Protein 1S94 (pdb70)

Nearest PDB structures (foldseek):
  1s94-assembly1_A  TM=1.009E+00  e=1.565E-14  Doryteuthis pealeii
  1s94-assembly2_B  TM=9.175E-01  e=5.837E-10  Doryteuthis pealeii
  3lg7-assembly1_C  TM=9.568E-01  e=1.129E-06  synthetic construct
  1vcs-assembly1_A  TM=8.293E-01  e=2.321E-01  Mus musculus
  8fvt-assembly1_B  TM=7.350E-01  e=8.117E-01  synthetic construct

Organism: Doryteuthis pealeii (NCBI:txid1051067)

Solvent-accessible surface area: 13247 Å² total; per-residue (Å²): 96,132,22,152,55,18,75,75,37,5,65,68,1,131,66,30,3,64,55,1,30,74,32,4,98,43,10,15,46,34,41,12,100,70,7,119,81,87,76,123,29,63,56,42,71,83,65,0,56,59,36,7,89,118,0,175,33,53,13,53,88,12,78,55,87,25,114,86,107,108,124,72,66,44,161,70,18,39,62,56,52,67,91,6,27,60,33,21,92,61,19,49,54,78,31,66,84,26,44,69,85,63,8,0,88,29,60,92,120,144,34,159,59,14,76,70,44,6,106,58,6,100,60,21,11,103,49,2,34,106,37,6,67,42,0,53,50,40,12,63,58,2,31,82,15,65,101,48,57,76,57,38,31,57,87,7,62,57,39,51,69,65,2,55,178,36,6,96,172,5,150,36,45,16,52,82,14,34,122,84,61,87,122,120,77,79,38,64,76,34,54,78,43,63,65,66,3,22,61,44,14,94,58,14,36,72,74,27,95,72,23,58,54,91,25,56,93,57,22,48,54,13,43,150,63,38,181

Secondary structure (DSSP, 8-state):
-HHHHHHHHHHHHHHHHHHHHHHHHHHHHHHHHH---HHHHHHHHHHHHHHHHHHHHHHHHHHHHHHHT---HHHHHHHHHHHHHHHHHHHHHHHHHHHHS-TT-----/-HHHHHHHHHHHHHHHHHHHHHHHHHHHHHHHHHHSSS--HHHHHHHHHHHHHHHHHHHHHHHHHHHHHHHHT--HHHHHHHHHHHHHHHHHHHHHHHHHHHHHHHHHHHHHHHHHT-

InterPro domains:
  IPR000727 Target SNARE coiled-coil homology domain [PF05739] (231-283)
  IPR000727 Target SNARE coiled-coil homology domain [PS50192] (195-257)
  IPR000727 Target SNARE coiled-coil homology domain [SM00397] (190-257)
  IPR006011 Syntaxin, N-terminal domain [PF00804] (32-184)
  IPR006011 Syntaxin, N-terminal domain [SM00503] (28-149)
  IPR006011 Syntaxin, N-terminal domain [cd00179] (33-184)
  IPR006012 Syntaxin/epimorphin, conserved site [PS00914] (201-240)
  IPR010989 SNARE [SSF47661] (31-250)
  IPR045242 Syntaxin [PTHR19957] (32-280)

Sequence (227 aa):
GFMEEFFEQVEEIRAMIDKISDNVDAVKKKHSDILSMKEELEELMTDIKRTANKVRGKLKTIELNIEQEESADLRIRKTQYSTISRKFVEVMSDYNTTQIDYRDRCKARFMEEFFEQVEEIRAMIDKISDNVDAVKKKHSDILSAPQTDDQMKEELEELMTDIKRTANKVRGKLKTIELNIEQSADLRIRKTQYSTISRKFVEVMSDYNTTQIDYRDRCKARIKRQM

Radius of gyration: 29.36 Å; Cα contacts (8 Å, |Δi|>4): 163; chains: 2; bounding box: 57×48×89 Å

B-factor: mean 47.33, std 11.69, range [25.1, 89.73]

Foldseek 3Di:
DVLVVLVVLLVVLVVLLVVLLVLLVCLQVCVVVVVCVPVVNVVSVVCNVVSLVVSVVSLVVLVVVLVVPPDDSSVVSVVSSVVSVVSSVVSVVVNVCPPPQDDPDPDDD/DVVVVVVLLVVLVVLLVVLLVLLVVLLVLLVVQVPDPDRDVVSVVVNVVSVVCNVVSLVVSVVSLVVLVVVLVVPPSSVVSVVSSVVSVVSSCVSVVVSVVSVVVSVVSPVVVVVVVD

CATH classification: 1.20.58.70

Structure (mmCIF, N/CA/C/O backbone):
data_1S94
#
_entry.id   1S94
#
_cell.length_a   73.056
_cell.length_b   73.056
_cell.length_c   224.434
_cell.angle_alpha   90.00
_cell.angle_beta   90.00
_cell.angle_gamma   90.00
#
_symmetry.space_group_name_H-M   'P 43 21 2'
#
loop_
_atom_site.group_PDB
_atom_site.id
_atom_site.type_symbol
_atom_site.label_atom_id
_atom_site.label_alt_id
_atom_site.label_comp_id
_atom_site.label_asym_id
_atom_site.label_entity_id
_atom_site.label_seq_id
_atom_site.pdbx_PDB_ins_code
_atom_site.Cartn_x
_atom_site.Cartn_y
_atom_site.Cartn_z
_atom_site.occupancy
_atom_site.B_iso_or_equiv
_atom_site.auth_seq_id
_atom_site.auth_comp_id
_atom_site.auth_asym_id
_atom_site.auth_atom_id
_atom_site.pdbx_PDB_model_num
ATOM 1 N N . GLY A 1 36 ? 55.173 46.957 13.437 1.00 63.05 31 GLY A N 1
ATOM 2 C CA . GLY A 1 36 ? 55.381 48.207 14.255 1.00 63.54 31 GLY A CA 1
ATOM 3 C C . GLY A 1 36 ? 55.095 48.084 15.764 1.00 63.52 31 GLY A C 1
ATOM 4 O O . GLY A 1 36 ? 54.729 49.065 16.440 1.00 63.36 31 GLY A O 1
ATOM 5 N N . PHE A 1 37 ? 55.284 46.875 16.294 1.00 63.15 32 PHE A N 1
ATOM 6 C CA . PHE A 1 37 ? 55.002 46.575 17.700 1.00 62.50 32 PHE A CA 1
ATOM 7 C C . PHE A 1 37 ? 56.046 47.168 18.632 1.00 60.61 32 PHE A C 1
ATOM 8 O O . PHE A 1 37 ? 55.743 47.400 19.804 1.00 60.85 32 PHE A O 1
ATOM 16 N N . MET A 1 38 ? 57.251 47.424 18.099 1.00 58.30 33 MET A N 1
ATOM 17 C CA . MET A 1 38 ? 58.446 47.779 18.897 1.00 56.10 33 MET A CA 1
ATOM 18 C C . MET A 1 38 ? 58.785 49.243 18.875 1.00 54.05 33 MET A C 1
ATOM 19 O O . MET A 1 38 ? 59.200 49.789 19.875 1.00 54.14 33 MET A O 1
ATOM 24 N N . GLU A 1 39 ? 58.654 49.859 17.715 1.00 51.53 34 GLU A N 1
ATOM 25 C CA . GLU A 1 39 ? 58.728 51.307 17.601 1.00 49.42 34 GLU A CA 1
ATOM 26 C C . GLU A 1 39 ? 57.671 51.964 18.486 1.00 47.28 34 GLU A C 1
ATOM 27 O O . GLU A 1 39 ? 57.887 53.024 19.083 1.00 46.60 34 GLU A O 1
ATOM 33 N N . GLU A 1 40 ? 56.519 51.309 18.558 1.00 45.11 35 GLU A N 1
ATOM 34 C CA . GLU A 1 40 ? 55.404 51.789 19.369 1.00 43.49 35 GLU A CA 1
ATOM 35 C C . GLU A 1 40 ? 55.722 51.584 20.833 1.00 41.06 35 GLU A C 1
ATOM 36 O O . GLU A 1 40 ? 55.751 52.527 21.635 1.00 40.79 35 GLU A O 1
ATOM 38 N N . PHE A 1 41 ? 55.982 50.336 21.171 1.00 37.98 36 PHE A N 1
ATOM 39 C CA . PHE A 1 41 ? 56.294 50.006 22.530 1.00 35.66 36 PHE A CA 1
ATOM 40 C C . PHE A 1 41 ? 57.300 50.957 23.188 1.00 35.42 36 PHE A C 1
ATOM 41 O O . PHE A 1 41 ? 57.334 51.032 24.392 1.00 35.21 36 PHE A O 1
ATOM 49 N N . PHE A 1 42 ? 58.137 51.662 22.431 1.00 35.04 37 PHE A N 1
ATOM 50 C CA . PHE A 1 42 ? 58.974 52.689 23.053 1.00 34.71 37 PHE A CA 1
ATOM 51 C C . PHE A 1 42 ? 58.176 53.942 23.336 1.00 34.81 37 PHE A C 1
ATOM 52 O O . PHE A 1 42 ? 58.032 54.294 24.492 1.00 34.78 37 PHE A O 1
ATOM 60 N N . GLU A 1 43 ? 57.622 54.595 22.317 1.00 35.03 38 GLU A N 1
ATOM 61 C CA . GLU A 1 43 ? 56.769 55.787 22.545 1.00 34.87 38 GLU A CA 1
ATOM 62 C C . GLU A 1 43 ? 55.811 55.610 23.742 1.00 34.30 38 GLU A C 1
ATOM 63 O O . GLU A 1 43 ? 55.515 56.568 24.457 1.00 33.73 38 GLU A O 1
ATOM 65 N N . GLN A 1 44 ? 55.339 54.379 23.942 1.00 33.89 39 GLN A N 1
ATOM 66 C CA . GLN A 1 44 ? 54.435 54.073 25.038 1.00 33.97 39 GLN A CA 1
ATOM 67 C C . GLN A 1 44 ? 55.233 54.078 26.320 1.00 33.94 39 GLN A C 1
ATOM 68 O O . GLN A 1 44 ? 54.802 54.649 27.308 1.00 34.09 39 GLN A O 1
ATOM 70 N N . VAL A 1 45 ? 56.408 53.453 26.298 1.00 34.10 40 VAL A N 1
ATOM 71 C CA . VAL A 1 45 ? 57.311 53.479 27.458 1.00 33.69 40 VAL A CA 1
ATOM 72 C C . VAL A 1 45 ? 57.756 54.888 27.788 1.00 33.66 40 VAL A C 1
ATOM 73 O O . VAL A 1 45 ? 57.647 55.283 28.928 1.00 34.02 40 VAL A O 1
ATOM 77 N N . GLU A 1 46 ? 58.201 55.669 26.818 1.00 33.82 41 GLU A N 1
ATOM 78 C CA . GLU A 1 46 ? 58.618 57.032 27.134 1.00 34.51 41 GLU A CA 1
ATOM 79 C C . GLU A 1 46 ? 57.461 57.860 27.644 1.00 34.90 41 GLU A C 1
ATOM 80 O O . GLU A 1 46 ? 57.656 59.007 28.014 1.00 35.52 41 GLU A O 1
ATOM 82 N N . GLU A 1 47 ? 56.259 57.300 27.651 1.00 35.35 42 GLU A N 1
ATOM 83 C CA . GLU A 1 47 ? 55.098 57.999 28.213 1.00 35.87 42 GLU A CA 1
ATOM 84 C C . GLU A 1 47 ? 54.990 57.674 29.704 1.00 35.01 42 GLU A C 1
ATOM 85 O O . GLU A 1 47 ? 54.955 58.555 30.535 1.00 33.66 42 GLU A O 1
ATOM 91 N N . ILE A 1 48 ? 55.015 56.396 30.020 1.00 35.00 43 ILE A N 1
ATOM 92 C CA . ILE A 1 48 ? 55.125 55.952 31.389 1.00 35.78 43 ILE A CA 1
ATOM 93 C C . ILE A 1 48 ? 56.303 56.602 32.107 1.00 36.80 43 ILE A C 1
ATOM 94 O O . ILE A 1 48 ? 56.292 56.760 33.357 1.00 37.30 43 ILE A O 1
ATOM 99 N N . ARG A 1 49 ? 57.316 56.955 31.310 1.00 37.33 44 ARG A N 1
ATOM 100 C CA . ARG A 1 49 ? 58.601 57.448 31.794 1.00 37.47 44 ARG A CA 1
ATOM 101 C C . ARG A 1 49 ? 58.355 58.892 32.221 1.00 37.11 44 ARG A C 1
ATOM 102 O O . ARG A 1 49 ? 58.485 59.226 33.392 1.00 37.27 44 ARG A O 1
ATOM 110 N N . ALA A 1 50 ? 57.937 59.735 31.284 1.00 36.61 45 ALA A N 1
ATOM 111 C CA . ALA A 1 50 ? 57.763 61.146 31.588 1.00 36.43 45 ALA A CA 1
ATOM 112 C C . ALA A 1 50 ? 56.550 61.382 32.503 1.00 36.28 45 ALA A C 1
ATOM 113 O O . ALA A 1 50 ? 56.408 62.452 33.092 1.00 36.52 45 ALA A O 1
ATOM 115 N N . MET A 1 51 ? 55.679 60.379 32.618 1.00 35.90 46 MET A N 1
ATOM 116 C CA . MET A 1 51 ? 54.548 60.443 33.539 1.00 35.32 46 MET A CA 1
ATOM 117 C C . MET A 1 51 ? 55.209 60.382 34.870 1.00 34.69 46 MET A C 1
ATOM 118 O O . MET A 1 51 ? 55.037 61.281 35.669 1.00 34.48 46 MET A O 1
ATOM 123 N N . ILE A 1 52 ? 56.021 59.338 35.057 1.00 34.25 47 ILE A N 1
ATOM 124 C CA . ILE A 1 52 ? 56.737 59.068 36.318 1.00 34.12 47 ILE A CA 1
ATOM 125 C C . ILE A 1 52 ? 57.572 60.212 36.864 1.00 33.63 47 ILE A C 1
ATOM 126 O O . ILE A 1 52 ? 57.853 60.245 38.044 1.00 33.21 47 ILE A O 1
ATOM 131 N N . ASP A 1 53 ? 58.016 61.108 36.002 1.00 33.51 48 ASP A N 1
ATOM 132 C CA . ASP A 1 53 ? 58.757 62.254 36.466 1.00 33.79 48 ASP A CA 1
ATOM 133 C C . ASP A 1 53 ? 57.775 63.276 36.940 1.00 33.07 48 ASP A C 1
ATOM 134 O O . ASP A 1 53 ? 57.967 63.849 37.990 1.00 33.16 48 ASP A O 1
ATOM 139 N N . LYS A 1 54 ? 56.699 63.495 36.187 1.00 32.40 49 LYS A N 1
ATOM 140 C CA . LYS A 1 54 ? 55.643 64.399 36.652 1.00 31.39 49 LYS A CA 1
ATOM 141 C C . LYS A 1 54 ? 55.258 64.003 38.069 1.00 30.57 49 LYS A C 1
ATOM 142 O O . LYS A 1 54 ? 55.085 64.866 38.922 1.00 30.14 49 LYS A O 1
ATOM 144 N N . ILE A 1 55 ? 55.181 62.708 38.342 1.00 29.73 50 ILE A N 1
ATOM 145 C CA . ILE A 1 55 ? 54.726 62.315 39.646 1.00 29.56 50 ILE A CA 1
ATOM 146 C C . ILE A 1 55 ? 55.847 62.456 40.623 1.00 29.89 50 ILE A C 1
ATOM 147 O O . ILE A 1 55 ? 55.591 62.807 41.756 1.00 30.26 50 ILE A O 1
ATOM 152 N N . SER A 1 56 ? 57.089 62.260 40.206 1.00 30.48 51 SER A N 1
ATOM 153 C CA . SER A 1 56 ? 58.214 62.505 41.130 1.00 31.02 51 SER A CA 1
ATOM 154 C C . SER A 1 56 ? 58.429 63.991 41.356 1.00 31.60 51 SER A C 1
ATOM 155 O O . SER A 1 56 ? 58.457 64.435 42.492 1.00 32.07 51 SER A O 1
ATOM 157 N N . ASP A 1 57 ? 58.569 64.772 40.292 1.00 32.27 52 ASP A N 1
ATOM 158 C CA . ASP A 1 57 ? 58.584 66.227 40.439 1.00 32.91 52 ASP A CA 1
ATOM 159 C C . ASP A 1 57 ? 57.445 66.616 41.405 1.00 33.70 52 ASP A C 1
ATOM 160 O O . ASP A 1 57 ? 57.587 67.562 42.190 1.00 34.36 52 ASP A O 1
ATOM 162 N N . ASN A 1 58 ? 56.346 65.864 41.400 1.00 34.30 53 ASN A N 1
ATOM 163 C CA . ASN A 1 58 ? 55.203 66.250 42.213 1.00 34.94 53 ASN A CA 1
ATOM 164 C C . ASN A 1 58 ? 55.415 66.002 43.678 1.00 35.03 53 ASN A C 1
ATOM 165 O O . ASN A 1 58 ? 55.175 66.905 44.468 1.00 35.13 53 ASN A O 1
ATOM 170 N N . VAL A 1 59 ? 55.875 64.815 44.052 1.00 35.21 54 VAL A N 1
ATOM 171 C CA . VAL A 1 59 ? 56.112 64.537 45.472 1.00 35.88 54 VAL A CA 1
ATOM 172 C C . VAL A 1 59 ? 56.978 65.649 46.092 1.00 37.07 54 VAL A C 1
ATOM 173 O O . VAL A 1 59 ? 56.716 66.145 47.181 1.00 36.62 54 VAL A O 1
ATOM 177 N N . ASP A 1 60 ? 57.983 66.071 45.345 1.00 38.86 55 ASP A N 1
ATOM 178 C CA . ASP A 1 60 ? 58.823 67.195 45.736 1.00 40.35 55 ASP A CA 1
ATOM 179 C C . ASP A 1 60 ? 58.105 68.500 46.058 1.00 41.06 55 ASP A C 1
ATOM 180 O O . ASP A 1 60 ? 58.622 69.284 46.823 1.00 41.75 55 ASP A O 1
ATOM 185 N N . ALA A 1 61 ? 56.953 68.774 45.475 1.00 41.83 56 ALA A N 1
ATOM 186 C CA . ALA A 1 61 ? 56.209 69.950 45.910 1.00 42.34 56 ALA A CA 1
ATOM 187 C C . ALA A 1 61 ? 55.289 69.603 47.075 1.00 42.56 56 ALA A C 1
ATOM 188 O O . ALA A 1 61 ? 55.097 70.420 47.961 1.00 42.28 56 ALA A O 1
ATOM 190 N N . VAL A 1 62 ? 54.749 68.389 47.100 1.00 43.07 57 VAL A N 1
ATOM 191 C CA . VAL A 1 62 ? 53.979 67.945 48.254 1.00 43.94 57 VAL A CA 1
ATOM 192 C C . VAL A 1 62 ? 54.920 67.643 49.429 1.00 45.00 57 VAL A C 1
ATOM 193 O O . VAL A 1 62 ? 54.487 67.112 50.467 1.00 45.33 57 VAL A O 1
ATOM 195 N N . LYS A 1 63 ? 56.209 67.961 49.253 1.00 45.84 58 LYS A N 1
ATOM 196 C CA . LYS A 1 63 ? 57.206 67.832 50.314 1.00 46.09 58 LYS A CA 1
ATOM 197 C C . LYS A 1 63 ? 57.428 69.204 50.937 1.00 46.23 58 LYS A C 1
ATOM 198 O O . LYS A 1 63 ? 57.106 69.414 52.103 1.00 46.01 58 LYS A O 1
ATOM 200 N N . LYS A 1 64 ? 57.966 70.138 50.158 1.00 46.41 59 LYS A N 1
ATOM 201 C CA . LYS A 1 64 ? 58.068 71.501 50.624 1.00 46.88 59 LYS A CA 1
ATOM 202 C C . LYS A 1 64 ? 56.676 71.935 51.098 1.00 47.72 59 LYS A C 1
ATOM 203 O O . LYS A 1 64 ? 56.441 72.069 52.301 1.00 47.38 59 LYS A O 1
ATOM 205 N N . LYS A 1 65 ? 55.740 72.115 50.170 1.00 48.91 60 LYS A N 1
ATOM 206 C CA . LYS A 1 65 ? 54.446 72.695 50.536 1.00 49.82 60 LYS A CA 1
ATOM 207 C C . LYS A 1 65 ? 53.928 72.081 51.824 1.00 50.64 60 LYS A C 1
ATOM 208 O O . LYS A 1 65 ? 53.466 72.801 52.705 1.00 50.85 60 LYS A O 1
ATOM 210 N N . HIS A 1 66 ? 54.029 70.766 51.965 1.00 51.61 61 HIS A N 1
ATOM 211 C CA . HIS A 1 66 ? 53.465 70.149 53.152 1.00 52.54 61 HIS A CA 1
ATOM 212 C C . HIS A 1 66 ? 54.156 70.605 54.409 1.00 53.86 61 HIS A C 1
ATOM 213 O O . HIS A 1 66 ? 53.503 70.759 55.435 1.00 54.38 61 HIS A O 1
ATOM 220 N N . SER A 1 67 ? 55.477 70.760 54.342 1.00 55.24 62 SER A N 1
ATOM 221 C CA . SER A 1 67 ? 56.269 71.233 55.479 1.00 56.15 62 SER A CA 1
ATOM 222 C C . SER A 1 67 ? 55.761 72.580 55.945 1.00 56.60 62 SER A C 1
ATOM 223 O O . SER A 1 67 ? 55.399 72.750 57.105 1.00 56.51 62 SER A O 1
ATOM 226 N N . ASP A 1 68 ? 55.722 73.531 55.018 1.00 57.13 63 ASP A N 1
ATOM 227 C CA . ASP A 1 68 ? 55.473 74.918 55.379 1.00 57.80 63 ASP A CA 1
ATOM 228 C C . ASP A 1 68 ? 54.220 74.940 56.250 1.00 57.74 63 ASP A C 1
ATOM 229 O O . ASP A 1 68 ? 54.211 75.558 57.317 1.00 57.79 63 ASP A O 1
ATOM 234 N N . ILE A 1 69 ? 53.187 74.223 55.802 1.00 57.63 64 ILE A N 1
ATOM 235 C CA . ILE A 1 69 ? 51.998 73.980 56.608 1.00 57.50 64 ILE A CA 1
ATOM 236 C C . ILE A 1 69 ? 52.388 73.593 58.039 1.00 57.15 64 ILE A C 1
ATOM 237 O O . ILE A 1 69 ? 51.948 74.247 58.980 1.00 58.10 64 ILE A O 1
ATOM 242 N N . LEU A 1 70 ? 53.204 72.558 58.215 1.00 56.24 65 LEU A N 1
ATOM 243 C CA . LEU A 1 70 ? 53.672 72.178 59.552 1.00 55.64 65 LEU A CA 1
ATOM 244 C C . LEU A 1 70 ? 54.777 73.097 60.094 1.00 55.37 65 LEU A C 1
ATOM 245 O O . LEU A 1 70 ? 55.943 72.913 59.802 1.00 55.68 65 LEU A O 1
ATOM 250 N N . SER A 1 71 ? 54.393 74.094 60.879 1.00 55.23 66 SER A N 1
ATOM 251 C CA . SER A 1 71 ? 55.319 75.089 61.439 1.00 55.20 66 SER A CA 1
ATOM 252 C C . SER A 1 71 ? 54.548 76.311 61.971 1.00 55.56 66 SER A C 1
ATOM 253 O O . SER A 1 71 ? 53.937 77.075 61.206 1.00 55.87 66 SER A O 1
ATOM 256 N N . MET A 1 79 ? 47.051 76.872 49.786 1.00 68.83 74 MET A N 1
ATOM 257 C CA . MET A 1 79 ? 47.974 76.000 50.514 1.00 68.87 74 MET A CA 1
ATOM 258 C C . MET A 1 79 ? 47.285 74.741 51.049 1.00 68.83 74 MET A C 1
ATOM 259 O O . MET A 1 79 ? 47.620 73.648 50.639 1.00 68.84 74 MET A O 1
ATOM 261 N N . LYS A 1 80 ? 46.328 74.880 51.961 1.00 68.96 75 LYS A N 1
ATOM 262 C CA . LYS A 1 80 ? 45.557 73.721 52.422 1.00 68.99 75 LYS A CA 1
ATOM 263 C C . LYS A 1 80 ? 44.918 73.037 51.233 1.00 68.92 75 LYS A C 1
ATOM 264 O O . LYS A 1 80 ? 44.775 71.814 51.208 1.00 69.09 75 LYS A O 1
ATOM 266 N N . GLU A 1 81 ? 44.523 73.847 50.254 1.00 68.71 76 GLU A N 1
ATOM 267 C CA . GLU A 1 81 ? 43.992 73.347 48.988 1.00 68.37 76 GLU A CA 1
ATOM 268 C C . GLU A 1 81 ? 45.117 72.932 48.053 1.00 67.71 76 GLU A C 1
ATOM 269 O O . GLU A 1 81 ? 45.062 71.855 47.471 1.00 67.78 76 GLU A O 1
ATOM 271 N N . GLU A 1 82 ? 46.134 73.777 47.901 1.00 66.85 77 GLU A N 1
ATOM 272 C CA . GLU A 1 82 ? 47.246 73.448 47.004 1.00 66.26 77 GLU A CA 1
ATOM 273 C C . GLU A 1 82 ? 47.823 72.047 47.290 1.00 64.83 77 GLU A C 1
ATOM 274 O O . GLU A 1 82 ? 48.285 71.381 46.376 1.00 64.95 77 GLU A O 1
ATOM 280 N N . LEU A 1 83 ? 47.767 71.600 48.542 1.00 63.00 78 LEU A N 1
ATOM 281 C CA . LEU A 1 83 ? 48.360 70.335 48.940 1.00 61.69 78 LEU A CA 1
ATOM 282 C C . LEU A 1 83 ? 47.475 69.192 48.533 1.00 60.43 78 LEU A C 1
ATOM 283 O O . LEU A 1 83 ? 47.962 68.228 47.969 1.00 60.49 78 LEU A O 1
ATOM 288 N N . GLU A 1 84 ? 46.181 69.280 48.843 1.00 58.98 79 GLU A N 1
ATOM 289 C CA . GLU A 1 84 ? 45.217 68.211 48.495 1.00 57.72 79 GLU A CA 1
ATOM 290 C C . GLU A 1 84 ? 45.064 68.006 46.990 1.00 56.26 79 GLU A C 1
ATOM 291 O O . GLU A 1 84 ? 44.699 66.919 46.566 1.00 56.22 79 GLU A O 1
ATOM 293 N N . GLU A 1 85 ? 45.335 69.049 46.202 1.00 54.48 80 GLU A N 1
ATOM 294 C CA . GLU A 1 85 ? 45.404 68.948 44.742 1.00 53.12 80 GLU A CA 1
ATOM 295 C C . GLU A 1 85 ? 46.659 68.170 44.304 1.00 51.60 80 GLU A C 1
ATOM 296 O O . GLU A 1 85 ? 46.582 67.202 43.548 1.00 51.62 80 GLU A O 1
ATOM 298 N N . LEU A 1 86 ? 47.818 68.588 44.774 1.00 49.67 81 LEU A N 1
ATOM 299 C CA . LEU A 1 86 ? 49.020 67.867 44.441 1.00 48.36 81 LEU A CA 1
ATOM 300 C C . LEU A 1 86 ? 48.835 66.406 44.799 1.00 47.43 81 LEU A C 1
ATOM 301 O O . LEU A 1 86 ? 49.215 65.537 44.037 1.00 48.04 81 LEU A O 1
ATOM 306 N N . MET A 1 87 ? 48.231 66.115 45.937 1.00 45.97 82 MET A N 1
ATOM 307 C CA . MET A 1 87 ? 48.241 64.743 46.431 1.00 45.22 82 MET A CA 1
ATOM 308 C C . MET A 1 87 ? 47.333 63.823 45.643 1.00 44.24 82 MET A C 1
ATOM 309 O O . MET A 1 87 ? 47.419 62.594 45.741 1.00 43.67 82 MET A O 1
ATOM 314 N N . THR A 1 88 ? 46.450 64.454 44.879 1.00 43.41 83 THR A N 1
ATOM 315 C CA . THR A 1 88 ? 45.435 63.775 44.089 1.00 42.49 83 THR A CA 1
ATOM 316 C C . THR A 1 88 ? 45.984 63.439 42.712 1.00 41.98 83 THR A C 1
ATOM 317 O O . THR A 1 88 ? 45.749 62.342 42.228 1.00 42.02 83 THR A O 1
ATOM 321 N N . ASP A 1 89 ? 46.718 64.360 42.087 1.00 41.14 84 ASP A N 1
ATOM 322 C CA . ASP A 1 89 ? 47.443 64.016 40.870 1.00 40.77 84 ASP A CA 1
ATOM 323 C C . ASP A 1 89 ? 48.240 62.796 41.145 1.00 39.94 84 ASP A C 1
ATOM 324 O O . ASP A 1 89 ? 48.179 61.818 40.431 1.00 40.12 84 ASP A O 1
ATOM 329 N N . ILE A 1 90 ? 49.012 62.868 42.207 1.00 39.02 85 ILE A N 1
ATOM 330 C CA . ILE A 1 90 ? 49.947 61.826 42.466 1.00 38.52 85 ILE A CA 1
ATOM 331 C C . ILE A 1 90 ? 49.185 60.510 42.613 1.00 38.35 85 ILE A C 1
ATOM 332 O O . ILE A 1 90 ? 49.658 59.498 42.124 1.00 38.68 85 ILE A O 1
ATOM 337 N N . LYS A 1 91 ? 47.995 60.520 43.222 1.00 37.83 86 LYS A N 1
ATOM 338 C CA . LYS A 1 91 ? 47.204 59.278 43.359 1.00 37.22 86 LYS A CA 1
ATOM 339 C C . LYS A 1 91 ? 46.685 58.842 42.018 1.00 36.49 86 LYS A C 1
ATOM 340 O O . LYS A 1 91 ? 46.652 57.670 41.721 1.00 36.34 86 LYS A O 1
ATOM 342 N N . ARG A 1 92 ? 46.271 59.799 41.211 1.00 36.05 87 ARG A N 1
ATOM 343 C CA . ARG A 1 92 ? 45.595 59.490 39.967 1.00 36.12 87 ARG A CA 1
ATOM 344 C C . ARG A 1 92 ? 46.651 59.158 38.953 1.00 35.85 87 ARG A C 1
ATOM 345 O O . ARG A 1 92 ? 46.761 58.012 38.526 1.00 36.50 87 ARG A O 1
ATOM 347 N N . THR A 1 93 ? 47.434 60.166 38.576 1.00 34.91 88 THR A N 1
ATOM 348 C CA . THR A 1 93 ? 48.482 59.989 37.596 1.00 34.05 88 THR A CA 1
ATOM 349 C C . THR A 1 93 ? 49.263 58.754 37.890 1.00 33.24 88 THR A C 1
ATOM 350 O O . THR A 1 93 ? 49.689 58.102 36.973 1.00 33.18 88 THR A O 1
ATOM 354 N N . ALA A 1 94 ? 49.433 58.400 39.152 1.00 32.84 89 ALA A N 1
ATOM 355 C CA . ALA A 1 94 ? 50.008 57.083 39.447 1.00 32.98 89 ALA A CA 1
ATOM 356 C C . ALA A 1 94 ? 49.204 55.969 38.798 1.00 32.69 89 ALA A C 1
ATOM 357 O O . ALA A 1 94 ? 49.756 55.146 38.087 1.00 33.17 89 ALA A O 1
ATOM 359 N N . ASN A 1 95 ? 47.910 55.934 39.062 1.00 32.31 90 ASN A N 1
ATOM 360 C CA . ASN A 1 95 ? 47.077 54.846 38.586 1.00 32.29 90 ASN A CA 1
ATOM 361 C C . ASN A 1 95 ? 46.981 54.726 37.095 1.00 32.43 90 ASN A C 1
ATOM 362 O O . ASN A 1 95 ? 46.827 53.625 36.558 1.00 31.72 90 ASN A O 1
ATOM 367 N N . LYS A 1 96 ? 47.047 55.871 36.433 1.00 33.02 91 LYS A N 1
ATOM 368 C CA . LYS A 1 96 ? 47.228 55.888 35.004 1.00 33.75 91 LYS A CA 1
ATOM 369 C C . LYS A 1 96 ? 48.451 54.985 34.762 1.00 33.42 91 LYS A C 1
ATOM 370 O O . LYS A 1 96 ? 48.334 53.878 34.224 1.00 33.13 91 LYS A O 1
ATOM 376 N N . VAL A 1 97 ? 49.600 55.424 35.258 1.00 32.92 92 VAL A N 1
ATOM 377 C CA . VAL A 1 97 ? 50.812 54.670 35.113 1.00 32.40 92 VAL A CA 1
ATOM 378 C C . VAL A 1 97 ? 50.647 53.223 35.548 1.00 32.48 92 VAL A C 1
ATOM 379 O O . VAL A 1 97 ? 51.175 52.337 34.899 1.00 33.08 92 VAL A O 1
ATOM 383 N N . ARG A 1 98 ? 49.909 52.951 36.611 1.00 32.36 93 ARG A N 1
ATOM 384 C CA . ARG A 1 98 ? 49.807 51.574 37.095 1.00 32.71 93 ARG A CA 1
ATOM 385 C C . ARG A 1 98 ? 49.059 50.674 36.090 1.00 32.00 93 ARG A C 1
ATOM 386 O O . ARG A 1 98 ? 49.057 49.429 36.201 1.00 31.47 93 ARG A O 1
ATOM 394 N N . GLY A 1 99 ? 48.434 51.330 35.113 1.00 31.40 94 GLY A N 1
ATOM 395 C CA . GLY A 1 99 ? 47.612 50.677 34.113 1.00 30.88 94 GLY A CA 1
ATOM 396 C C . GLY A 1 99 ? 48.363 50.526 32.827 1.00 30.39 94 GLY A C 1
ATOM 397 O O . GLY A 1 99 ? 48.438 49.428 32.298 1.00 29.96 94 GLY A O 1
ATOM 398 N N . LYS A 1 100 ? 48.939 51.622 32.340 1.00 30.20 95 LYS A N 1
ATOM 399 C CA . LYS A 1 100 ? 49.796 51.575 31.152 1.00 30.51 95 LYS A CA 1
ATOM 400 C C . LYS A 1 100 ? 50.866 50.529 31.326 1.00 30.37 95 LYS A C 1
ATOM 401 O O . LYS A 1 100 ? 51.392 50.007 30.357 1.00 30.27 95 LYS A O 1
ATOM 407 N N . LEU A 1 101 ? 51.147 50.214 32.580 1.00 30.57 96 LEU A N 1
ATOM 408 C CA . LEU A 1 101 ? 51.992 49.095 32.935 1.00 30.76 96 LEU A CA 1
ATOM 409 C C . LEU A 1 101 ? 51.336 47.737 32.753 1.00 30.52 96 LEU A C 1
ATOM 410 O O . LEU A 1 101 ? 52.002 46.846 32.279 1.00 30.92 96 LEU A O 1
ATOM 415 N N . LYS A 1 102 ? 50.078 47.541 33.156 1.00 30.31 97 LYS A N 1
ATOM 416 C CA . LYS A 1 102 ? 49.435 46.227 32.947 1.00 29.85 97 LYS A CA 1
ATOM 417 C C . LYS A 1 102 ? 49.322 45.987 31.469 1.00 29.56 97 LYS A C 1
ATOM 418 O O . LYS A 1 102 ? 49.596 44.888 31.010 1.00 29.69 97 LYS A O 1
ATOM 420 N N . THR A 1 103 ? 48.941 47.000 30.704 1.00 29.26 98 THR A N 1
ATOM 421 C CA . THR A 1 103 ? 48.902 46.803 29.267 1.00 29.40 98 THR A CA 1
ATOM 422 C C . THR A 1 103 ? 50.216 46.135 28.848 1.00 29.37 98 THR A C 1
ATOM 423 O O . THR A 1 103 ? 50.172 45.053 28.295 1.00 29.54 98 THR A O 1
ATOM 427 N N . ILE A 1 104 ? 51.368 46.760 29.153 1.00 29.22 99 ILE A N 1
ATOM 428 C CA . ILE A 1 104 ? 52.714 46.198 28.865 1.00 28.48 99 ILE A CA 1
ATOM 429 C C . ILE A 1 104 ? 52.990 44.840 29.505 1.00 28.61 99 ILE A C 1
ATOM 430 O O . ILE A 1 104 ? 53.323 43.910 28.837 1.00 27.86 99 ILE A O 1
ATOM 435 N N . GLU A 1 105 ? 52.860 44.728 30.801 1.00 29.94 100 GLU A N 1
ATOM 436 C CA . GLU A 1 105 ? 52.995 43.442 31.453 1.00 31.82 100 GLU A CA 1
ATOM 437 C C . GLU A 1 105 ? 52.277 42.335 30.695 1.00 32.98 100 GLU A C 1
ATOM 438 O O . GLU A 1 105 ? 52.761 41.192 30.602 1.00 32.90 100 GLU A O 1
ATOM 444 N N . LEU A 1 106 ? 51.105 42.675 30.172 1.00 34.48 101 LEU A N 1
ATOM 445 C CA . LEU A 1 106 ? 50.201 41.672 29.637 1.00 35.53 101 LEU A CA 1
ATOM 446 C C . LEU A 1 106 ? 50.638 41.349 28.204 1.00 36.73 101 LEU A C 1
ATOM 447 O O . LEU A 1 106 ? 50.871 40.201 27.905 1.00 37.56 101 LEU A O 1
ATOM 449 N N . ASN A 1 107 ? 50.818 42.340 27.340 1.00 38.11 102 ASN A N 1
ATOM 450 C CA . ASN A 1 107 ? 51.364 42.101 25.997 1.00 39.22 102 ASN A CA 1
ATOM 451 C C . ASN A 1 107 ? 52.643 41.257 25.954 1.00 41.34 102 ASN A C 1
ATOM 452 O O . ASN A 1 107 ? 52.742 40.329 25.147 1.00 41.38 102 ASN A O 1
ATOM 457 N N . ILE A 1 108 ? 53.616 41.605 26.796 1.00 43.71 103 ILE A N 1
ATOM 458 C CA . ILE A 1 108 ? 54.807 40.788 27.001 1.00 45.59 103 ILE A CA 1
ATOM 459 C C . ILE A 1 108 ? 54.335 39.389 27.322 1.00 47.80 103 ILE A C 1
ATOM 460 O O . ILE A 1 108 ? 54.610 38.461 26.581 1.00 48.36 103 ILE A O 1
ATOM 465 N N . GLU A 1 109 ? 53.602 39.241 28.418 1.00 50.41 104 GLU A N 1
ATOM 466 C CA . GLU A 1 109 ? 53.306 37.908 28.938 1.00 52.82 104 GLU A CA 1
ATOM 467 C C . GLU A 1 109 ? 52.747 37.003 27.854 1.00 54.03 104 GLU A C 1
ATOM 468 O O . GLU A 1 109 ? 53.184 35.867 27.701 1.00 54.12 104 GLU A O 1
ATOM 474 N N . GLN A 1 110 ? 51.785 37.520 27.101 1.00 55.70 105 GLN A N 1
ATOM 475 C CA . GLN A 1 110 ? 51.085 36.722 26.123 1.00 57.19 105 GLN A CA 1
ATOM 476 C C . GLN A 1 110 ? 52.050 36.422 25.000 1.00 58.67 105 GLN A C 1
ATOM 477 O O . GLN A 1 110 ? 52.139 35.284 24.553 1.00 58.95 105 GLN A O 1
ATOM 479 N N . GLU A 1 111 ? 52.814 37.423 24.580 1.00 60.51 106 GLU A N 1
ATOM 480 C CA . GLU A 1 111 ? 53.802 37.228 23.513 1.00 62.13 106 GLU A CA 1
ATOM 481 C C . GLU A 1 111 ? 55.012 36.380 23.931 1.00 62.48 106 GLU A C 1
ATOM 482 O O . GLU A 1 111 ? 55.980 36.285 23.183 1.00 62.67 106 GLU A O 1
ATOM 488 N N . GLU A 1 112 ? 54.949 35.759 25.109 1.00 63.13 107 GLU A N 1
ATOM 489 C CA . GLU A 1 112 ? 55.968 34.801 25.553 1.00 63.67 107 GLU A CA 1
ATOM 490 C C . GLU A 1 112 ? 55.631 33.343 25.164 1.00 63.95 107 GLU A C 1
ATOM 491 O O . GLU A 1 112 ? 54.472 32.971 24.923 1.00 64.09 107 GLU A O 1
ATOM 493 N N . SER A 1 118 ? 63.112 35.677 21.899 1.00 66.24 113 SER A N 1
ATOM 494 C CA . SER A 1 118 ? 63.428 36.708 20.907 1.00 66.46 113 SER A CA 1
ATOM 495 C C . SER A 1 118 ? 64.443 37.714 21.464 1.00 66.54 113 SER A C 1
ATOM 496 O O . SER A 1 118 ? 65.029 37.478 22.531 1.00 66.89 113 SER A O 1
ATOM 499 N N . ALA A 1 119 ? 64.669 38.807 20.722 1.00 66.41 114 ALA A N 1
ATOM 500 C CA . ALA A 1 119 ? 65.598 39.875 21.123 1.00 66.19 114 ALA A CA 1
ATOM 501 C C . ALA A 1 119 ? 64.886 41.213 21.306 1.00 65.81 114 ALA A C 1
ATOM 502 O O . ALA A 1 119 ? 65.161 41.936 22.258 1.00 65.78 114 ALA A O 1
ATOM 504 N N . ASP A 1 120 ? 63.978 41.546 20.394 1.00 65.41 115 ASP A N 1
ATOM 505 C CA . ASP A 1 120 ? 63.083 42.696 20.597 1.00 65.08 115 ASP A CA 1
ATOM 506 C C . ASP A 1 120 ? 62.121 42.483 21.794 1.00 64.17 115 ASP A C 1
ATOM 507 O O . ASP A 1 120 ? 61.629 43.445 22.391 1.00 63.92 115 ASP A O 1
ATOM 512 N N . LEU A 1 121 ? 61.861 41.219 22.126 1.00 63.09 116 LEU A N 1
ATOM 513 C CA . LEU A 1 121 ? 61.195 40.864 23.371 1.00 62.08 116 LEU A CA 1
ATOM 514 C C . LEU A 1 121 ? 62.114 41.171 24.526 1.00 61.52 116 LEU A C 1
ATOM 515 O O . LEU A 1 121 ? 61.742 41.917 25.417 1.00 61.80 116 LEU A O 1
ATOM 520 N N . ARG A 1 122 ? 63.306 40.577 24.516 1.00 60.63 117 ARG A N 1
ATOM 521 C CA . ARG A 1 122 ? 64.222 40.657 25.659 1.00 60.13 117 ARG A CA 1
ATOM 522 C C . ARG A 1 122 ? 64.510 42.114 26.058 1.00 57.78 117 ARG A C 1
ATOM 523 O O . ARG A 1 122 ? 64.737 42.403 27.237 1.00 57.69 117 ARG A O 1
ATOM 531 N N . ILE A 1 123 ? 64.465 43.023 25.086 1.00 54.99 118 ILE A N 1
ATOM 532 C CA . ILE A 1 123 ? 64.471 44.452 25.377 1.00 53.07 118 ILE A CA 1
ATOM 533 C C . ILE A 1 123 ? 63.275 44.842 26.246 1.00 51.42 118 ILE A C 1
ATOM 534 O O . ILE A 1 123 ? 63.458 45.323 27.348 1.00 51.51 118 ILE A O 1
ATOM 539 N N . ARG A 1 124 ? 62.056 44.650 25.744 1.00 49.31 119 ARG A N 1
ATOM 540 C CA . ARG A 1 124 ? 60.843 45.015 26.488 1.00 47.41 119 ARG A CA 1
ATOM 541 C C . ARG A 1 124 ? 60.893 44.540 27.917 1.00 45.44 119 ARG A C 1
ATOM 542 O O . ARG A 1 124 ? 60.933 45.348 28.815 1.00 44.83 119 ARG A O 1
ATOM 550 N N . LYS A 1 125 ? 60.915 43.231 28.124 1.00 43.62 120 LYS A N 1
ATOM 551 C CA . LYS A 1 125 ? 60.884 42.680 29.468 1.00 42.79 120 LYS A CA 1
ATOM 552 C C . LYS A 1 125 ? 61.821 43.482 30.381 1.00 42.22 120 LYS A C 1
ATOM 553 O O . LYS A 1 125 ? 61.509 43.750 31.559 1.00 42.20 120 LYS A O 1
ATOM 555 N N . THR A 1 126 ? 62.967 43.872 29.824 1.00 41.40 121 THR A N 1
ATOM 556 C CA . THR A 1 126 ? 63.963 44.669 30.550 1.00 40.42 121 THR A CA 1
ATOM 557 C C . THR A 1 126 ? 63.373 46.033 30.906 1.00 39.76 121 THR A C 1
ATOM 558 O O . THR A 1 126 ? 63.254 46.341 32.091 1.00 39.85 121 THR A O 1
ATOM 562 N N . GLN A 1 127 ? 62.989 46.815 29.889 1.00 38.78 122 GLN A N 1
ATOM 563 C CA . GLN A 1 127 ? 62.382 48.139 30.074 1.00 37.97 122 GLN A CA 1
ATOM 564 C C . GLN A 1 127 ? 61.186 48.095 31.030 1.00 38.11 122 GLN A C 1
ATOM 565 O O . GLN A 1 127 ? 61.059 48.933 31.933 1.00 37.70 122 GLN A O 1
ATOM 571 N N . TYR A 1 128 ? 60.316 47.106 30.846 1.00 38.18 123 TYR A N 1
ATOM 572 C CA . TYR A 1 128 ? 59.197 46.947 31.749 1.00 38.23 123 TYR A CA 1
ATOM 573 C C . TYR A 1 128 ? 59.708 46.941 33.158 1.00 37.92 123 TYR A C 1
ATOM 574 O O . TYR A 1 128 ? 59.056 47.479 34.028 1.00 38.16 123 TYR A O 1
ATOM 583 N N . SER A 1 129 ? 60.855 46.317 33.397 1.00 37.74 124 SER A N 1
ATOM 584 C CA . SER A 1 129 ? 61.409 46.294 34.756 1.00 37.75 124 SER A CA 1
ATOM 585 C C . SER A 1 129 ? 62.010 47.629 35.226 1.00 36.76 124 SER A C 1
ATOM 586 O O . SER A 1 129 ? 61.796 48.051 36.365 1.00 35.82 124 SER A O 1
ATOM 589 N N . THR A 1 130 ? 62.751 48.279 34.347 1.00 36.09 125 THR A N 1
ATOM 590 C CA . THR A 1 130 ? 63.368 49.544 34.674 1.00 36.08 125 THR A CA 1
ATOM 591 C C . THR A 1 130 ? 62.279 50.555 35.035 1.00 35.75 125 THR A C 1
ATOM 592 O O . THR A 1 130 ? 62.196 51.000 36.173 1.00 35.79 125 THR A O 1
ATOM 596 N N . ILE A 1 131 ? 61.474 50.920 34.040 1.00 35.34 126 ILE A N 1
ATOM 597 C CA . ILE A 1 131 ? 60.242 51.705 34.198 1.00 34.83 126 ILE A CA 1
ATOM 598 C C . ILE A 1 131 ? 59.449 51.404 35.463 1.00 34.29 126 ILE A C 1
ATOM 599 O O . ILE A 1 131 ? 59.111 52.283 36.239 1.00 33.44 126 ILE A O 1
ATOM 604 N N . SER A 1 132 ? 59.144 50.128 35.619 1.00 34.02 127 SER A N 1
ATOM 605 C CA . SER A 1 132 ? 58.406 49.615 36.740 1.00 33.90 127 SER A CA 1
ATOM 606 C C . SER A 1 132 ? 59.118 49.964 38.040 1.00 33.38 127 SER A C 1
ATOM 607 O O . SER A 1 132 ? 58.465 50.418 38.958 1.00 33.46 127 SER A O 1
ATOM 610 N N . ARG A 1 133 ? 60.438 49.768 38.121 1.00 32.87 128 ARG A N 1
ATOM 611 C CA . ARG A 1 133 ? 61.196 50.090 39.356 1.00 32.41 128 ARG A CA 1
ATOM 612 C C . ARG A 1 133 ? 61.194 51.577 39.656 1.00 31.69 128 ARG A C 1
ATOM 613 O O . ARG A 1 133 ? 60.850 51.980 40.758 1.00 31.56 128 ARG A O 1
ATOM 615 N N . LYS A 1 134 ? 61.572 52.392 38.681 1.00 30.85 129 LYS A N 1
ATOM 616 C CA . LYS A 1 134 ? 61.552 53.827 38.875 1.00 30.53 129 LYS A CA 1
ATOM 617 C C . LYS A 1 134 ? 60.174 54.280 39.349 1.00 30.55 129 LYS A C 1
ATOM 618 O O . LYS A 1 134 ? 60.054 55.356 39.891 1.00 31.26 129 LYS A O 1
ATOM 620 N N . PHE A 1 135 ? 59.136 53.467 39.152 1.00 30.53 130 PHE A N 1
ATOM 621 C CA . PHE A 1 135 ? 57.793 53.784 39.650 1.00 30.18 130 PHE A CA 1
ATOM 622 C C . PHE A 1 135 ? 57.728 53.490 41.115 1.00 30.17 130 PHE A C 1
ATOM 623 O O . PHE A 1 135 ? 57.485 54.369 41.896 1.00 29.78 130 PHE A O 1
ATOM 631 N N . VAL A 1 136 ? 57.975 52.251 41.490 1.00 30.60 131 VAL A N 1
ATOM 632 C CA . VAL A 1 136 ? 57.981 51.901 42.890 1.00 31.64 131 VAL A CA 1
ATOM 633 C C . VAL A 1 136 ? 58.923 52.815 43.675 1.00 32.61 131 VAL A C 1
ATOM 634 O O . VAL A 1 136 ? 58.728 53.040 44.872 1.00 32.85 131 VAL A O 1
ATOM 638 N N . GLU A 1 137 ? 59.953 53.337 43.025 1.00 33.63 132 GLU A N 1
ATOM 639 C CA . GLU A 1 137 ? 60.843 54.255 43.712 1.00 34.51 132 GLU A CA 1
ATOM 640 C C . GLU A 1 137 ? 60.059 55.545 43.999 1.00 35.04 132 GLU A C 1
ATOM 641 O O . GLU A 1 137 ? 59.871 55.900 45.148 1.00 35.68 132 GLU A O 1
ATOM 643 N N . VAL A 1 138 ? 59.553 56.220 42.982 1.00 35.32 133 VAL A N 1
ATOM 644 C CA . VAL A 1 138 ? 58.813 57.441 43.232 1.00 35.95 133 VAL A CA 1
ATOM 645 C C . VAL A 1 138 ? 57.651 57.169 44.217 1.00 37.03 133 VAL A C 1
ATOM 646 O O . VAL A 1 138 ? 57.385 57.959 45.115 1.00 37.19 133 VAL A O 1
ATOM 650 N N . MET A 1 139 ? 56.992 56.029 44.080 1.00 38.24 134 MET A N 1
ATOM 651 C CA . MET A 1 139 ? 55.835 55.718 44.904 1.00 39.20 134 MET A CA 1
ATOM 652 C C . MET A 1 139 ? 56.193 55.312 46.320 1.00 40.92 134 MET A C 1
ATOM 653 O O . MET A 1 139 ? 55.363 55.426 47.213 1.00 41.19 134 MET A O 1
ATOM 658 N N . SER A 1 140 ? 57.406 54.819 46.535 1.00 43.12 135 SER A N 1
ATOM 659 C CA . SER A 1 140 ? 57.866 54.501 47.894 1.00 44.83 135 SER A CA 1
ATOM 660 C C . SER A 1 140 ? 58.221 55.824 48.595 1.00 46.25 135 SER A C 1
ATOM 661 O O . SER A 1 140 ? 57.584 56.227 49.578 1.00 46.21 13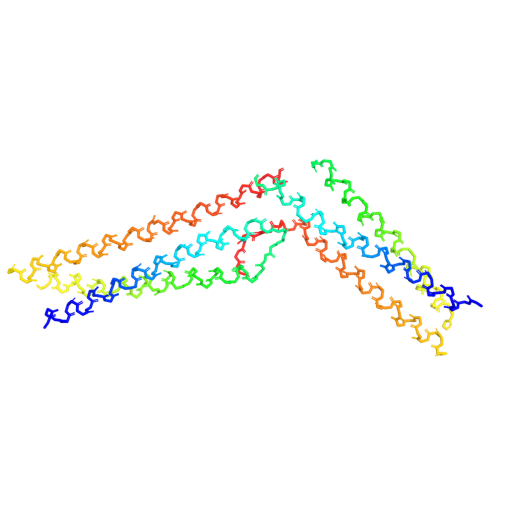5 SER A O 1
ATOM 663 N N . ASP A 1 141 ? 59.241 56.488 48.062 1.00 47.91 136 ASP A N 1
ATOM 664 C CA . ASP A 1 141 ? 59.573 57.863 48.413 1.00 49.34 136 ASP A CA 1
ATOM 665 C C . ASP A 1 141 ? 58.371 58.656 48.938 1.00 50.10 136 ASP A C 1
ATOM 666 O O . ASP A 1 141 ? 58.420 59.238 50.024 1.00 50.34 136 ASP A O 1
ATOM 671 N N . TYR A 1 142 ? 57.293 58.662 48.161 1.00 50.98 137 TYR A N 1
ATOM 672 C CA . TYR A 1 142 ? 56.107 59.442 48.489 1.00 51.47 137 TYR A CA 1
ATOM 673 C C . TYR A 1 142 ? 55.426 58.821 49.686 1.00 52.63 137 TYR A C 1
ATOM 674 O O . TYR A 1 142 ? 55.115 59.503 50.644 1.00 52.34 137 TYR A O 1
ATOM 683 N N . ASN A 1 143 ? 55.209 57.514 49.633 1.00 54.43 138 ASN A N 1
ATOM 684 C CA . ASN A 1 143 ? 54.470 56.831 50.686 1.00 56.07 138 ASN A CA 1
ATOM 685 C C . ASN A 1 143 ? 55.059 57.144 52.055 1.00 57.82 138 ASN A C 1
ATOM 686 O O . ASN A 1 143 ? 54.353 57.041 53.069 1.00 58.21 138 ASN A O 1
ATOM 688 N N . THR A 1 144 ? 56.345 57.532 52.075 1.00 59.73 139 THR A N 1
ATOM 689 C CA . THR A 1 144 ? 57.038 57.955 53.309 1.00 60.89 139 THR A CA 1
ATOM 690 C C . THR A 1 144 ? 56.644 59.383 53.643 1.00 61.36 139 THR A C 1
ATOM 691 O O . THR A 1 144 ? 56.085 59.657 54.714 1.00 61.02 139 THR A O 1
ATOM 695 N N . THR A 1 145 ? 56.888 60.262 52.671 1.00 62.14 140 THR A N 1
ATOM 696 C CA . THR A 1 145 ? 56.795 61.695 52.858 1.00 62.68 140 THR A CA 1
ATOM 697 C C . THR A 1 145 ? 55.549 61.982 53.625 1.00 62.89 140 THR A C 1
ATOM 698 O O . THR A 1 145 ? 55.577 62.654 54.628 1.00 63.45 140 THR A O 1
ATOM 700 N N . GLN A 1 146 ? 54.448 61.434 53.186 1.00 63.28 141 GLN A N 1
ATOM 701 C CA . GLN A 1 146 ? 53.234 61.677 53.904 1.00 63.97 141 GLN A CA 1
ATOM 702 C C . GLN A 1 146 ? 53.309 61.091 55.334 1.00 64.26 141 GLN A C 1
ATOM 703 O O . GLN A 1 146 ? 53.557 61.818 56.312 1.00 63.67 141 GLN A O 1
ATOM 705 N N . ILE A 1 147 ? 53.131 59.775 55.425 1.00 64.97 142 ILE A N 1
ATOM 706 C CA . ILE A 1 147 ? 52.704 59.121 56.657 1.00 65.78 142 ILE A CA 1
ATOM 707 C C . ILE A 1 147 ? 53.485 59.585 57.887 1.00 66.61 142 ILE A C 1
ATOM 708 O O . ILE A 1 147 ? 52.907 60.121 58.842 1.00 67.09 142 ILE A O 1
ATOM 710 N N . ASP A 1 148 ? 54.797 59.401 57.852 1.00 67.30 143 ASP A N 1
ATOM 711 C CA . ASP A 1 148 ? 55.646 59.755 58.978 1.00 67.62 143 ASP A CA 1
ATOM 712 C C . ASP A 1 148 ? 56.312 61.104 58.739 1.00 67.88 143 ASP A C 1
ATOM 713 O O . ASP A 1 148 ? 57.360 61.225 58.088 1.00 68.10 143 ASP A O 1
ATOM 718 N N . TYR A 1 149 ? 55.633 62.108 59.274 1.00 68.17 144 TYR A N 1
ATOM 719 C CA . TYR A 1 149 ? 55.904 63.540 59.095 1.00 68.47 144 TYR A CA 1
ATOM 720 C C . TYR A 1 149 ? 57.280 63.880 58.529 1.00 68.23 144 TYR A C 1
ATOM 721 O O . TYR A 1 149 ? 58.276 63.231 58.849 1.00 68.14 144 TYR A O 1
ATOM 730 N N . ARG A 1 150 ? 57.304 64.863 57.628 1.00 68.05 145 ARG A N 1
ATOM 731 C CA . ARG A 1 150 ? 58.556 65.481 57.217 1.00 67.92 145 ARG A CA 1
ATOM 732 C C . ARG A 1 150 ? 59.244 66.006 58.479 1.00 67.56 145 ARG A C 1
ATOM 733 O O . ARG A 1 150 ? 58.597 66.640 59.328 1.00 67.90 145 ARG A O 1
ATOM 735 N N . ASP A 1 151 ? 60.535 65.697 58.613 1.00 66.64 146 ASP A N 1
ATOM 736 C CA . ASP A 1 151 ? 61.391 66.240 59.679 1.00 65.76 146 ASP A CA 1
ATOM 737 C C . ASP A 1 151 ? 61.304 65.572 61.056 1.00 65.19 146 ASP A C 1
ATOM 738 O O . ASP A 1 151 ? 61.963 66.019 61.971 1.00 65.18 146 ASP A O 1
ATOM 743 N N . ARG A 1 152 ? 60.538 64.489 61.185 1.00 64.70 147 ARG A N 1
ATOM 744 C CA . ARG A 1 152 ? 60.581 63.606 62.353 1.00 64.49 147 ARG A CA 1
ATOM 745 C C . ARG A 1 152 ? 61.775 63.878 63.219 1.00 63.93 147 ARG A C 1
ATOM 746 O O . ARG A 1 152 ? 62.896 63.928 62.731 1.00 63.43 147 ARG A O 1
ATOM 754 N N . CYS A 1 153 ? 61.515 64.037 64.511 1.00 63.63 148 CYS A N 1
ATOM 755 C CA . CYS A 1 153 ? 62.545 64.279 65.495 1.00 63.13 148 CYS A CA 1
ATOM 756 C C . CYS A 1 153 ? 62.916 62.986 66.189 1.00 63.24 148 CYS A C 1
ATOM 757 O O . CYS A 1 153 ? 64.003 62.887 66.747 1.00 63.08 148 CYS A O 1
ATOM 760 N N . LYS A 1 154 ? 62.020 61.996 66.138 1.00 63.52 149 LYS A N 1
ATOM 761 C CA . LYS A 1 154 ? 62.191 60.737 66.866 1.00 63.91 149 LYS A CA 1
ATOM 762 C C . LYS A 1 154 ? 63.624 60.201 66.751 1.00 64.37 149 LYS A C 1
ATOM 763 O O . LYS A 1 154 ? 64.265 60.299 65.704 1.00 64.53 149 LYS A O 1
ATOM 765 N N . ALA A 1 155 ? 64.109 59.639 67.852 1.00 64.88 150 ALA A N 1
ATOM 766 C CA . ALA A 1 155 ? 65.514 59.305 68.017 1.00 65.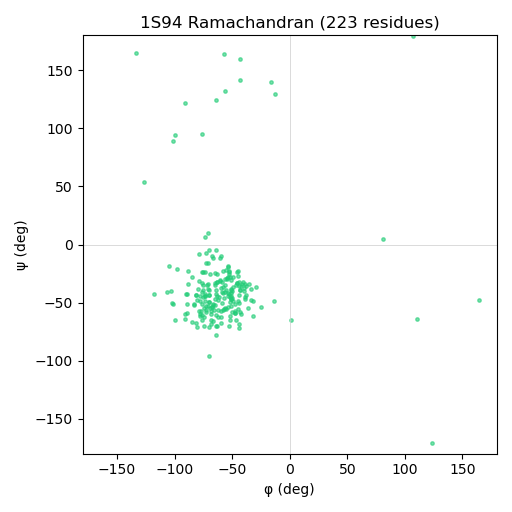16 150 ALA A CA 1
ATOM 767 C C . ALA A 1 155 ? 66.069 58.371 66.946 1.00 65.57 150 ALA A C 1
ATOM 768 O O . ALA A 1 155 ? 65.328 57.721 66.202 1.00 65.33 150 ALA A O 1
ATOM 770 N N . ARG A 1 156 ? 67.399 58.340 66.906 1.00 66.23 151 ARG A N 1
ATOM 771 C CA . ARG A 1 156 ? 68.216 57.480 66.036 1.00 66.67 151 ARG A CA 1
ATOM 772 C C . ARG A 1 156 ? 67.586 56.142 65.606 1.00 66.61 151 ARG A C 1
ATOM 773 O O . ARG A 1 156 ? 67.577 55.812 64.418 1.00 66.61 151 ARG A O 1
ATOM 775 N N . PHE B 1 37 ? 102.196 73.007 92.552 1.00 59.28 32 PHE B N 1
ATOM 776 C CA . PHE B 1 37 ? 100.765 72.661 92.803 1.00 59.73 32 PHE B CA 1
ATOM 777 C C . PHE B 1 37 ? 99.768 73.692 92.273 1.00 58.90 32 PHE B C 1
ATOM 778 O O . PHE B 1 37 ? 98.770 73.301 91.669 1.00 59.18 32 PHE B O 1
ATOM 786 N N . MET B 1 38 ? 99.976 74.985 92.569 1.00 57.72 33 MET B N 1
ATOM 787 C CA . MET B 1 38 ? 99.133 76.045 91.993 1.00 56.22 33 MET B CA 1
ATOM 788 C C . MET B 1 38 ? 99.339 75.970 90.528 1.00 55.20 33 MET B C 1
ATOM 789 O O . MET B 1 38 ? 98.419 75.675 89.785 1.00 55.01 33 MET B O 1
ATOM 794 N N . GLU B 1 39 ? 100.574 76.199 90.120 1.00 54.02 34 GLU B N 1
ATOM 795 C CA . GLU B 1 39 ? 100.950 75.980 88.745 1.00 53.56 34 GLU B CA 1
ATOM 796 C C . GLU B 1 39 ? 100.211 74.806 88.099 1.00 52.63 34 GLU B C 1
ATOM 797 O O . GLU B 1 39 ? 99.864 74.890 86.922 1.00 53.27 34 GLU B O 1
ATOM 803 N N . GLU B 1 40 ? 99.979 73.715 88.828 1.00 51.10 35 GLU B N 1
ATOM 804 C CA . GLU B 1 40 ? 99.097 72.657 88.309 1.00 50.15 35 GLU B CA 1
ATOM 805 C C . GLU B 1 40 ? 97.647 73.102 88.379 1.00 48.81 35 GLU B C 1
ATOM 806 O O . GLU B 1 40 ? 96.978 73.231 87.371 1.00 48.75 35 GLU B O 1
ATOM 808 N N . PHE B 1 41 ? 97.161 73.347 89.580 1.00 47.26 36 PHE B N 1
ATOM 809 C CA . PHE B 1 41 ? 95.795 73.793 89.756 1.00 45.91 36 PHE B CA 1
ATOM 810 C C . PHE B 1 41 ? 95.315 74.785 88.678 1.00 45.51 36 PHE B C 1
ATOM 811 O O . PHE B 1 41 ? 94.122 74.809 88.318 1.00 45.31 36 PHE B O 1
ATOM 819 N N . PHE B 1 42 ? 96.222 75.626 88.188 1.00 44.63 37 PHE B N 1
ATOM 820 C CA . PHE B 1 42 ? 95.861 76.506 87.094 1.00 43.93 37 PHE B CA 1
ATOM 821 C C . PHE B 1 42 ? 95.865 75.699 85.839 1.00 43.24 37 PHE B C 1
ATOM 822 O O . PHE B 1 42 ? 94.837 75.593 85.214 1.00 43.13 37 PHE B O 1
ATOM 830 N N . GLU B 1 43 ? 96.985 75.073 85.505 1.00 42.72 38 GLU B N 1
ATOM 831 C CA . GLU B 1 43 ? 97.012 74.136 84.373 1.00 42.39 38 GLU B CA 1
ATOM 832 C C . GLU B 1 43 ? 95.706 73.292 84.276 1.00 41.50 38 GLU B C 1
ATOM 833 O O . GLU B 1 43 ? 95.146 73.137 83.194 1.00 41.14 38 GLU B O 1
ATOM 835 N N . GLN B 1 44 ? 95.204 72.791 85.397 1.00 40.75 39 GLN B N 1
ATOM 836 C CA . GLN B 1 44 ? 93.947 72.069 85.387 1.00 40.45 39 GLN B CA 1
ATOM 837 C C . GLN B 1 44 ? 92.835 73.023 85.049 1.00 40.13 39 GLN B C 1
ATOM 838 O O . GLN B 1 44 ? 92.065 72.757 84.163 1.00 40.13 39 GLN B O 1
ATOM 840 N N . VAL B 1 45 ? 92.743 74.156 85.731 1.00 40.11 40 VAL B N 1
ATOM 841 C CA . VAL B 1 45 ? 91.621 75.072 85.467 1.00 39.55 40 VAL B CA 1
ATOM 842 C C . VAL B 1 45 ? 91.545 75.603 84.041 1.00 38.96 40 VAL B C 1
ATOM 843 O O . VAL B 1 45 ? 90.475 75.841 83.553 1.00 38.25 40 VAL B O 1
ATOM 847 N N . GLU B 1 46 ? 92.675 75.762 83.377 1.00 39.14 41 GLU B N 1
ATOM 848 C CA . GLU B 1 46 ? 92.692 76.299 82.029 1.00 39.69 41 GLU B CA 1
ATOM 849 C C . GLU B 1 46 ? 92.079 75.313 81.070 1.00 39.56 41 GLU B C 1
ATOM 850 O O . GLU B 1 46 ? 91.589 75.714 79.999 1.00 39.65 41 GLU B O 1
ATOM 856 N N . GLU B 1 47 ? 92.144 74.031 81.457 1.00 39.44 42 GLU B N 1
ATOM 857 C CA . GLU B 1 47 ? 91.506 72.917 80.739 1.00 39.18 42 GLU B CA 1
ATOM 858 C C . GLU B 1 47 ? 90.037 72.740 81.090 1.00 39.03 42 GLU B C 1
ATOM 859 O O . GLU B 1 47 ? 89.230 72.709 80.193 1.00 38.97 42 GLU B O 1
ATOM 861 N N . ILE B 1 48 ? 89.679 72.657 82.369 1.00 39.24 43 ILE B N 1
ATOM 862 C CA . ILE B 1 48 ? 88.267 72.575 82.766 1.00 40.00 43 ILE B CA 1
ATOM 863 C C . ILE B 1 48 ? 87.471 73.707 82.162 1.00 40.70 43 ILE B C 1
ATOM 864 O O . ILE B 1 48 ? 86.250 73.684 82.144 1.00 40.71 43 ILE B O 1
ATOM 869 N N . ARG B 1 49 ? 88.171 74.744 81.735 1.00 41.77 44 ARG B N 1
ATOM 870 C CA . ARG B 1 49 ? 87.554 75.847 81.034 1.00 42.24 44 ARG B CA 1
ATOM 871 C C . ARG B 1 49 ? 87.400 75.380 79.626 1.00 41.77 44 ARG B C 1
ATOM 872 O O . ARG B 1 49 ? 86.312 75.066 79.202 1.00 41.59 44 ARG B O 1
ATOM 880 N N . ALA B 1 50 ? 88.514 75.272 78.927 1.00 41.68 45 ALA B N 1
ATOM 881 C CA . ALA B 1 50 ? 88.506 74.900 77.519 1.00 42.22 45 ALA B CA 1
ATOM 882 C C . ALA B 1 50 ? 87.433 73.881 77.120 1.00 42.08 45 ALA B C 1
ATOM 883 O O . ALA B 1 50 ? 86.935 73.917 75.997 1.00 42.03 45 ALA B O 1
ATOM 885 N N . MET B 1 51 ? 87.113 72.956 78.015 1.00 41.91 46 MET B N 1
ATOM 886 C CA . MET B 1 51 ? 86.015 72.052 77.779 1.00 42.02 46 MET B CA 1
ATOM 887 C C . MET B 1 51 ? 84.768 72.885 77.839 1.00 42.31 46 MET B C 1
ATOM 888 O O . MET B 1 51 ? 84.161 73.099 76.813 1.00 42.28 46 MET B O 1
ATOM 890 N N . ILE B 1 52 ? 84.405 73.407 79.009 1.00 42.83 47 ILE B N 1
ATOM 891 C CA . ILE B 1 52 ? 83.229 74.294 79.112 1.00 43.44 47 ILE B CA 1
ATOM 892 C C . ILE B 1 52 ? 82.979 75.138 77.844 1.00 43.51 47 ILE B C 1
ATOM 893 O O . ILE B 1 52 ? 81.848 75.205 77.370 1.00 43.52 47 ILE B O 1
ATOM 898 N N . ASP B 1 53 ? 84.024 75.792 77.329 1.00 43.73 48 ASP B N 1
ATOM 899 C CA . ASP B 1 53 ? 83.965 76.548 76.062 1.00 44.00 48 ASP B CA 1
ATOM 900 C C . ASP B 1 53 ? 83.560 75.657 74.875 1.00 43.04 48 ASP B C 1
ATOM 901 O O . ASP B 1 53 ? 82.668 76.006 74.110 1.00 43.29 48 ASP B O 1
ATOM 906 N N . LYS B 1 54 ? 84.223 74.519 74.710 1.00 41.80 49 LYS B N 1
ATOM 907 C CA . LYS B 1 54 ? 83.843 73.573 73.666 1.00 40.76 49 LYS B CA 1
ATOM 908 C C . LYS B 1 54 ? 82.453 73.043 73.920 1.00 39.66 49 LYS B C 1
ATOM 909 O O . LYS B 1 54 ? 81.636 72.969 73.018 1.00 39.11 49 LYS B O 1
ATOM 911 N N . ILE B 1 55 ? 82.154 72.689 75.155 1.00 38.76 50 ILE B N 1
ATOM 912 C CA . ILE B 1 55 ? 80.904 72.004 75.358 1.00 38.40 50 ILE B CA 1
ATOM 913 C C . ILE B 1 55 ? 79.807 73.010 75.196 1.00 38.59 50 ILE B C 1
ATOM 914 O O . ILE B 1 55 ? 78.657 72.621 75.152 1.00 38.65 50 ILE B O 1
ATOM 919 N N . SER B 1 56 ? 80.151 74.293 75.062 1.00 38.96 51 SER B N 1
ATOM 920 C CA . SER B 1 56 ? 79.156 75.273 74.619 1.00 39.36 51 SER B CA 1
ATOM 921 C C . SER B 1 56 ? 79.115 75.457 73.127 1.00 39.24 51 SER B C 1
ATOM 922 O O . SER B 1 56 ? 78.084 75.199 72.538 1.00 39.68 51 SER B O 1
ATOM 925 N N . ASP B 1 57 ? 80.188 75.945 72.520 1.00 38.91 52 ASP B N 1
ATOM 926 C CA . ASP B 1 57 ? 80.411 75.717 71.091 1.00 39.08 52 ASP B CA 1
ATOM 927 C C . ASP B 1 57 ? 79.516 74.632 70.468 1.00 38.62 52 ASP B C 1
ATOM 928 O O . ASP B 1 57 ? 78.932 74.828 69.412 1.00 38.55 52 ASP B O 1
ATOM 933 N N . ASN B 1 58 ? 79.439 73.478 71.111 1.00 38.33 53 ASN B N 1
ATOM 934 C CA . ASN B 1 58 ? 78.620 72.395 70.609 1.00 38.16 53 ASN B CA 1
ATOM 935 C C . ASN B 1 58 ? 77.144 72.630 70.872 1.00 37.86 53 ASN B C 1
ATOM 936 O O . ASN B 1 58 ? 76.313 72.308 70.034 1.00 38.04 53 ASN B O 1
ATOM 941 N N . VAL B 1 59 ? 76.797 73.143 72.041 1.00 37.31 54 VAL B N 1
ATOM 942 C CA . VAL B 1 59 ? 75.415 73.547 72.257 1.00 37.26 54 VAL B CA 1
ATOM 943 C C . VAL B 1 59 ? 74.978 74.450 71.099 1.00 37.21 54 VAL B C 1
ATOM 944 O O . VAL B 1 59 ? 73.891 74.276 70.559 1.00 37.74 54 VAL B O 1
ATOM 948 N N . ASP B 1 60 ? 75.826 75.399 70.709 1.00 36.75 55 ASP B N 1
ATOM 949 C CA . ASP B 1 60 ? 75.482 76.364 69.671 1.00 36.36 55 ASP B CA 1
ATOM 950 C C . ASP B 1 60 ? 75.287 75.665 68.329 1.00 36.22 55 ASP B C 1
ATOM 951 O O . ASP B 1 60 ? 74.451 76.083 67.527 1.00 36.61 55 ASP B O 1
ATOM 953 N N . ALA B 1 61 ? 76.044 74.591 68.100 1.00 36.00 56 ALA B N 1
ATOM 954 C CA . ALA B 1 61 ? 75.990 73.816 66.851 1.00 35.40 56 ALA B CA 1
ATOM 955 C C . ALA B 1 61 ? 74.771 72.954 66.814 1.00 34.65 56 ALA B C 1
ATOM 956 O O . ALA B 1 61 ? 74.228 72.705 65.765 1.00 34.34 56 ALA B O 1
ATOM 958 N N . VAL B 1 62 ? 74.364 72.489 67.975 1.00 34.56 57 VAL B N 1
ATOM 959 C CA . VAL B 1 62 ? 73.113 71.786 68.119 1.00 35.07 57 VAL B CA 1
ATOM 960 C C . VAL B 1 62 ? 71.978 72.750 67.819 1.00 35.74 57 VAL B C 1
ATOM 961 O O . VAL B 1 62 ? 70.958 72.361 67.254 1.00 35.94 57 VAL B O 1
ATOM 965 N N . LYS B 1 63 ? 72.147 74.016 68.188 1.00 36.53 58 LYS B N 1
ATOM 966 C CA . LYS B 1 63 ? 71.095 75.000 67.944 1.00 36.95 58 LYS B CA 1
ATOM 967 C C . LYS B 1 63 ? 70.741 74.955 66.454 1.00 37.25 58 LYS B C 1
ATOM 968 O O . LYS B 1 63 ? 69.566 74.912 66.106 1.00 37.65 58 LYS B O 1
ATOM 970 N N . LYS B 1 64 ? 71.747 74.896 65.588 1.00 37.47 59 LYS B N 1
ATOM 971 C CA . LYS B 1 64 ? 71.494 74.795 64.159 1.00 37.84 59 LYS B CA 1
ATOM 972 C C . LYS B 1 64 ? 70.859 73.459 63.776 1.00 38.20 59 LYS B C 1
ATOM 973 O O . LYS B 1 64 ? 69.812 73.436 63.148 1.00 37.71 59 LYS B O 1
ATOM 975 N N . LYS B 1 65 ? 71.467 72.346 64.152 1.00 39.20 60 LYS B N 1
ATOM 976 C CA . LYS B 1 65 ? 70.945 71.058 63.702 1.00 40.50 60 LYS B CA 1
ATOM 977 C C . LYS B 1 65 ? 69.484 70.874 64.095 1.00 41.93 60 LYS B C 1
ATOM 978 O O . LYS B 1 65 ? 68.695 70.375 63.308 1.00 42.72 60 LYS B O 1
ATOM 984 N N . HIS B 1 66 ? 69.116 71.284 65.300 1.00 43.20 61 HIS B N 1
ATOM 985 C CA . HIS B 1 66 ? 67.713 71.348 65.673 1.00 43.96 61 HIS B CA 1
ATOM 986 C C . HIS B 1 66 ? 66.908 72.096 64.625 1.00 44.86 61 HIS B C 1
ATOM 987 O O . HIS B 1 66 ? 65.827 71.672 64.267 1.00 44.78 61 HIS B O 1
ATOM 994 N N . SER B 1 67 ? 67.414 73.241 64.186 1.00 46.04 62 SER B N 1
ATOM 995 C CA . SER B 1 67 ? 66.723 74.018 63.188 1.00 47.36 62 SER B CA 1
ATOM 996 C C . SER B 1 67 ? 66.829 73.232 61.921 1.00 48.20 62 SER B C 1
ATOM 997 O O . SER B 1 67 ? 66.022 72.354 61.716 1.00 48.77 62 SER B O 1
ATOM 1000 N N . ASP B 1 68 ? 67.811 73.539 61.074 1.00 49.18 63 ASP B N 1
ATOM 1001 C CA . ASP B 1 68 ? 68.122 72.737 59.888 1.00 49.70 63 ASP B CA 1
ATOM 1002 C C . ASP B 1 68 ? 67.188 71.511 59.688 1.00 49.95 63 ASP B C 1
ATOM 1003 O O . ASP B 1 68 ? 66.457 71.435 58.699 1.00 50.20 63 ASP B O 1
ATOM 1008 N N . ILE B 1 69 ? 67.247 70.557 60.620 1.00 49.84 64 ILE B N 1
ATOM 1009 C CA . ILE B 1 69 ? 66.305 69.445 60.693 1.00 49.88 64 ILE B CA 1
ATOM 1010 C C . ILE B 1 69 ? 64.847 69.876 60.493 1.00 49.90 64 ILE B C 1
ATOM 1011 O O . ILE B 1 69 ? 64.239 69.527 59.498 1.00 50.00 64 ILE B O 1
ATOM 1016 N N . LEU B 1 70 ? 64.287 70.618 61.440 1.00 50.20 65 LEU B N 1
ATOM 1017 C CA . LEU B 1 70 ? 62.878 71.007 61.389 1.00 50.55 65 LEU B CA 1
ATOM 1018 C C . LEU B 1 70 ? 62.509 71.774 60.129 1.00 51.22 65 LEU B C 1
ATOM 1019 O O . LEU B 1 70 ? 61.451 71.539 59.563 1.00 51.79 65 LEU B O 1
ATOM 1024 N N . SER B 1 71 ? 63.355 72.692 59.686 1.00 51.83 66 SER B N 1
ATOM 1025 C CA . SER B 1 71 ? 63.128 73.344 58.393 1.00 52.47 66 SER B CA 1
ATOM 1026 C C . SER B 1 71 ? 62.803 72.359 57.242 1.00 52.64 66 SER B C 1
ATOM 1027 O O . SER B 1 71 ? 61.746 72.438 56.618 1.00 52.71 66 SER B O 1
ATOM 1030 N N . ALA B 1 72 ? 63.726 71.435 56.993 1.00 52.81 67 ALA B N 1
ATOM 1031 C CA . ALA B 1 72 ? 63.791 70.642 55.766 1.00 53.04 67 ALA B CA 1
ATOM 1032 C C . ALA B 1 72 ? 62.465 70.095 55.242 1.00 53.34 67 ALA B C 1
ATOM 1033 O O . ALA B 1 72 ? 61.508 69.977 56.005 1.00 53.82 67 ALA B O 1
ATOM 1035 N N . PRO B 1 73 ? 62.424 69.742 53.950 1.00 53.31 68 PRO B N 1
ATOM 1036 C CA . PRO B 1 73 ? 61.252 69.103 53.319 1.00 52.96 68 PRO B CA 1
ATOM 1037 C C . PRO B 1 73 ? 60.989 67.674 53.724 1.00 52.52 68 PRO B C 1
ATOM 1038 O O . PRO B 1 73 ? 59.843 67.277 53.716 1.00 52.58 68 PRO B O 1
ATOM 1042 N N . GLN B 1 74 ? 62.029 66.897 53.986 1.00 52.32 69 GLN B N 1
ATOM 1043 C CA . GLN B 1 74 ? 61.869 65.557 54.559 1.00 52.27 69 GLN B CA 1
ATOM 1044 C C . GLN B 1 74 ? 62.839 65.350 55.713 1.00 51.39 69 GLN B C 1
ATOM 1045 O O . GLN B 1 74 ? 63.812 66.095 55.865 1.00 51.36 69 GLN B O 1
ATOM 1051 N N . THR B 1 75 ? 62.586 64.323 56.512 1.00 50.24 70 THR B N 1
ATOM 1052 C CA . THR B 1 75 ? 63.477 64.027 57.616 1.00 49.51 70 THR B CA 1
ATOM 1053 C C . THR B 1 75 ? 64.858 63.631 57.048 1.00 49.37 70 THR B C 1
ATOM 1054 O O . THR B 1 75 ? 64.960 62.756 56.192 1.00 49.80 70 THR B O 1
ATOM 1058 N N . ASP B 1 76 ? 65.904 64.333 57.487 1.00 48.95 71 ASP B N 1
ATOM 1059 C CA . ASP B 1 76 ? 67.253 64.167 56.949 1.00 48.57 71 ASP B CA 1
ATOM 1060 C C . ASP B 1 76 ? 68.086 63.323 57.890 1.00 47.77 71 ASP B C 1
ATOM 1061 O O . ASP B 1 76 ? 68.775 63.856 58.743 1.00 47.58 71 ASP B O 1
ATOM 1066 N N . ASP B 1 77 ? 68.048 62.004 57.704 1.00 47.27 72 ASP B N 1
ATOM 1067 C CA . ASP B 1 77 ? 68.684 61.059 58.633 1.00 46.73 72 ASP B CA 1
ATOM 1068 C C . ASP B 1 77 ? 70.155 61.311 58.873 1.00 46.35 72 ASP B C 1
ATOM 1069 O O . ASP B 1 77 ? 70.667 60.848 59.870 1.00 46.37 72 ASP B O 1
ATOM 1071 N N . GLN B 1 78 ? 70.850 62.010 57.975 1.00 45.99 73 GLN B N 1
ATOM 1072 C CA . GLN B 1 78 ? 72.230 62.392 58.262 1.00 45.59 73 GLN B CA 1
ATOM 1073 C C . GLN B 1 78 ? 72.133 63.435 59.354 1.00 45.37 73 GLN B C 1
ATOM 1074 O O . GLN B 1 78 ? 72.435 63.146 60.493 1.00 45.32 73 GLN B O 1
ATOM 1076 N N . MET B 1 79 ? 71.648 64.625 59.033 1.00 45.14 74 MET B N 1
ATOM 1077 C CA . MET B 1 79 ? 71.489 65.662 60.044 1.00 45.27 74 MET B CA 1
ATOM 1078 C C . MET B 1 79 ? 71.120 65.038 61.383 1.00 44.95 74 MET B C 1
ATOM 1079 O O . MET B 1 79 ? 71.682 65.377 62.424 1.00 45.04 74 MET B O 1
ATOM 1084 N N . LYS B 1 80 ? 70.140 64.145 61.346 1.00 44.38 75 LYS B N 1
ATOM 1085 C CA . LYS B 1 80 ? 69.652 63.486 62.536 1.00 43.78 75 LYS B CA 1
ATOM 1086 C C . LYS B 1 80 ? 70.767 62.721 63.223 1.00 43.32 75 LYS B C 1
ATOM 1087 O O . LYS B 1 80 ? 70.828 62.710 64.435 1.00 42.90 75 LYS B O 1
ATOM 1093 N N . GLU B 1 81 ? 71.617 62.050 62.449 1.00 43.07 76 GLU B N 1
ATOM 1094 C CA . GLU B 1 81 ? 72.849 61.453 62.980 1.00 43.20 76 GLU B CA 1
ATOM 1095 C C . GLU B 1 81 ? 73.781 62.528 63.512 1.00 43.38 76 GLU B C 1
ATOM 1096 O O . GLU B 1 81 ? 73.949 62.642 64.712 1.00 43.39 76 GLU B O 1
ATOM 1098 N N . GLU B 1 82 ? 74.367 63.321 62.622 1.00 43.76 77 GLU B N 1
ATOM 1099 C CA . GLU B 1 82 ? 75.169 64.495 62.994 1.00 44.33 77 GLU B CA 1
ATOM 1100 C C . GLU B 1 82 ? 74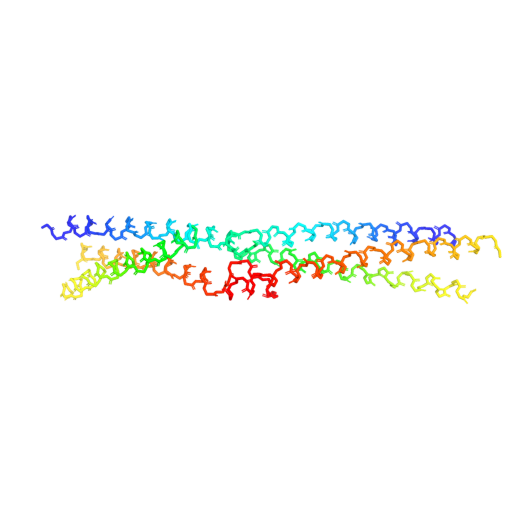.757 65.158 64.313 1.00 44.05 77 GLU B C 1
ATOM 1101 O O . GLU B 1 82 ? 75.591 65.644 65.038 1.00 43.85 77 GLU B O 1
ATOM 1107 N N . LEU B 1 83 ? 73.468 65.197 64.603 1.00 44.26 78 LEU B N 1
ATOM 1108 C CA . LEU B 1 83 ? 72.983 65.767 65.846 1.00 44.64 78 LEU B CA 1
ATOM 1109 C C . LEU B 1 83 ? 73.320 64.833 66.954 1.00 45.26 78 LEU B C 1
ATOM 1110 O O . LEU B 1 83 ? 73.957 65.217 67.907 1.00 45.65 78 LEU B O 1
ATOM 1115 N N . GLU B 1 84 ? 72.867 63.596 66.817 1.00 46.05 79 GLU B N 1
ATOM 1116 C CA . GLU B 1 84 ? 73.100 62.550 67.816 1.00 46.83 79 GLU B CA 1
ATOM 1117 C C . GLU B 1 84 ? 74.556 62.522 68.292 1.00 46.54 79 GLU B C 1
ATOM 1118 O O . GLU B 1 84 ? 74.829 62.206 69.449 1.00 46.88 79 GLU B O 1
ATOM 1124 N N . GLU B 1 85 ? 75.476 62.845 67.389 1.00 46.07 80 GLU B N 1
ATOM 1125 C CA . GLU B 1 85 ? 76.874 62.984 67.724 1.00 45.65 80 GLU B CA 1
ATOM 1126 C C . GLU B 1 85 ? 77.053 64.206 68.619 1.00 45.30 80 GLU B C 1
ATOM 1127 O O . GLU B 1 85 ? 77.416 64.058 69.761 1.00 45.53 80 GLU B O 1
ATOM 1129 N N . LEU B 1 86 ? 76.797 65.414 68.129 1.00 44.97 81 LEU B N 1
ATOM 1130 C CA . LEU B 1 86 ? 76.994 66.602 68.969 1.00 44.64 81 LEU B CA 1
ATOM 1131 C C . LEU B 1 86 ? 76.452 66.305 70.338 1.00 44.08 81 LEU B C 1
ATOM 1132 O O . LEU B 1 86 ? 77.151 66.365 71.324 1.00 44.35 81 LEU B O 1
ATOM 1137 N N . MET B 1 87 ? 75.188 65.970 70.395 1.00 43.42 82 MET B N 1
ATOM 1138 C CA . MET B 1 87 ? 74.575 65.698 71.649 1.00 43.53 82 MET B CA 1
ATOM 1139 C C . MET B 1 87 ? 75.480 64.826 72.520 1.00 43.64 82 MET B C 1
ATOM 1140 O O . MET B 1 87 ? 75.516 64.991 73.748 1.00 44.15 82 MET B O 1
ATOM 1145 N N . THR B 1 88 ? 76.198 63.897 71.887 1.00 43.29 83 THR B N 1
ATOM 1146 C CA . THR B 1 88 ? 77.108 62.973 72.587 1.00 42.78 83 THR B CA 1
ATOM 1147 C C . THR B 1 88 ? 78.414 63.520 73.191 1.00 42.80 83 THR B C 1
ATOM 1148 O O . THR B 1 88 ? 78.767 63.063 74.252 1.00 42.62 83 THR B O 1
ATOM 1152 N N . ASP B 1 89 ? 79.142 64.452 72.577 1.00 43.10 84 ASP B N 1
ATOM 1153 C CA . ASP B 1 89 ? 80.237 65.098 73.331 1.00 43.84 84 ASP B CA 1
ATOM 1154 C C . ASP B 1 89 ? 79.612 65.933 74.421 1.00 43.66 84 ASP B C 1
ATOM 1155 O O . ASP B 1 89 ? 79.909 65.788 75.601 1.00 44.00 84 ASP B O 1
ATOM 1160 N N . ILE B 1 90 ? 78.703 66.803 74.029 1.00 43.18 85 ILE B N 1
ATOM 1161 C CA . ILE B 1 90 ? 77.983 67.543 75.017 1.00 42.55 85 ILE B CA 1
ATOM 1162 C C . ILE B 1 90 ? 77.687 66.630 76.203 1.00 42.66 85 ILE B C 1
ATOM 1163 O O . ILE B 1 90 ? 77.752 67.077 77.333 1.00 43.12 85 ILE B O 1
ATOM 1168 N N . LYS B 1 91 ? 77.411 65.351 75.982 1.00 42.56 86 LYS B N 1
ATOM 1169 C CA . LYS B 1 91 ? 77.144 64.475 77.124 1.00 42.77 86 LYS B CA 1
ATOM 1170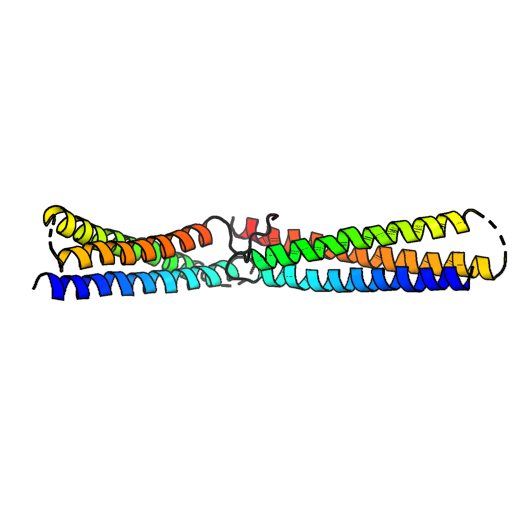 C C . LYS B 1 91 ? 78.413 63.984 77.804 1.00 42.68 86 LYS B C 1
ATOM 1171 O O . LYS B 1 91 ? 78.499 63.982 79.010 1.00 42.64 86 LYS B O 1
ATOM 1173 N N . ARG B 1 92 ? 79.398 63.583 77.027 1.00 42.89 87 ARG B N 1
ATOM 1174 C CA . ARG B 1 92 ? 80.552 62.896 77.568 1.00 43.36 87 ARG B CA 1
ATOM 1175 C C . ARG B 1 92 ? 81.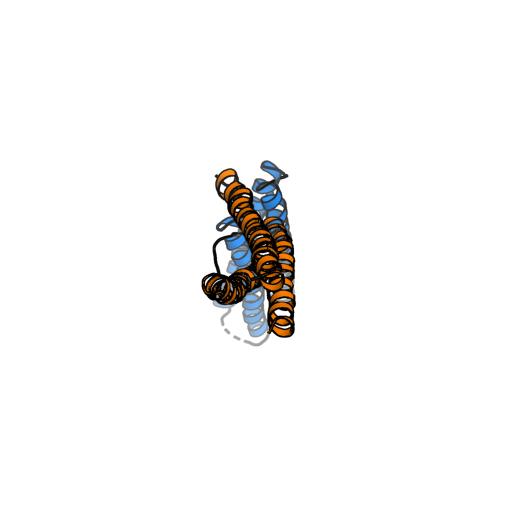641 63.823 78.006 1.00 42.28 87 ARG B C 1
ATOM 1176 O O . ARG B 1 92 ? 82.458 63.410 78.787 1.00 42.89 87 ARG B O 1
ATOM 1184 N N . THR B 1 93 ? 81.695 65.040 77.479 1.00 41.27 88 THR B N 1
ATOM 1185 C CA . THR B 1 93 ? 82.715 66.019 77.868 1.00 40.36 88 THR B CA 1
ATOM 1186 C C . THR B 1 93 ? 82.174 66.799 79.018 1.00 39.28 88 THR B C 1
ATOM 1187 O O . THR B 1 93 ? 82.855 67.045 79.969 1.00 38.55 88 THR B O 1
ATOM 1191 N N . ALA B 1 94 ? 80.921 67.182 78.948 1.00 38.92 89 ALA B N 1
ATOM 1192 C CA . ALA B 1 94 ? 80.266 67.644 80.148 1.00 38.98 89 ALA B CA 1
ATOM 1193 C C . ALA B 1 94 ? 80.701 66.765 81.297 1.00 38.83 89 ALA B C 1
ATOM 1194 O O . ALA B 1 94 ? 80.919 67.234 82.404 1.00 38.89 89 ALA B O 1
ATOM 1196 N N . ASN B 1 95 ? 80.804 65.476 81.017 1.00 38.84 90 ASN B N 1
ATOM 1197 C CA . ASN B 1 95 ? 81.002 64.480 82.053 1.00 38.94 90 ASN B CA 1
ATOM 1198 C C . ASN B 1 95 ? 82.462 64.265 82.466 1.00 39.09 90 ASN B C 1
ATOM 1199 O O . ASN B 1 95 ? 82.713 63.897 83.614 1.00 39.65 90 ASN B O 1
ATOM 1204 N N . LYS B 1 96 ? 83.415 64.496 81.562 1.00 38.94 91 LYS B N 1
ATOM 1205 C CA . LYS B 1 96 ? 84.823 64.565 81.941 1.00 38.75 91 LYS B CA 1
ATOM 1206 C C . LYS B 1 96 ? 84.919 65.698 82.957 1.00 38.63 91 LYS B C 1
ATOM 1207 O O . LYS B 1 96 ? 85.286 65.484 84.095 1.00 38.82 91 LYS B O 1
ATOM 1213 N N . VAL B 1 97 ? 84.494 66.884 82.553 1.00 38.67 92 VAL B N 1
ATOM 1214 C CA . VAL B 1 97 ? 84.549 68.089 83.374 1.00 38.52 92 VAL B CA 1
ATOM 1215 C C . VAL B 1 97 ? 83.920 67.936 84.732 1.00 38.50 92 VAL B C 1
ATOM 1216 O O . VAL B 1 97 ? 84.450 68.396 85.722 1.00 38.17 92 VAL B O 1
ATOM 1220 N N . ARG B 1 98 ? 82.782 67.289 84.796 1.00 39.03 93 ARG B N 1
ATOM 1221 C CA . ARG B 1 98 ? 82.088 67.215 86.071 1.00 39.79 93 ARG B CA 1
ATOM 1222 C C . ARG B 1 98 ? 83.014 66.534 87.123 1.00 39.47 93 ARG B C 1
ATOM 1223 O O . ARG B 1 98 ? 82.993 66.857 88.313 1.00 39.30 93 ARG B O 1
ATOM 1231 N N . GLY B 1 99 ? 83.838 65.608 86.651 1.00 39.21 94 GLY B N 1
ATOM 1232 C CA . GLY B 1 99 ? 84.814 64.937 87.479 1.00 39.02 94 GLY B CA 1
ATOM 1233 C C . GLY B 1 99 ? 86.016 65.789 87.844 1.00 38.88 94 GLY B C 1
ATOM 1234 O O . GLY B 1 99 ? 86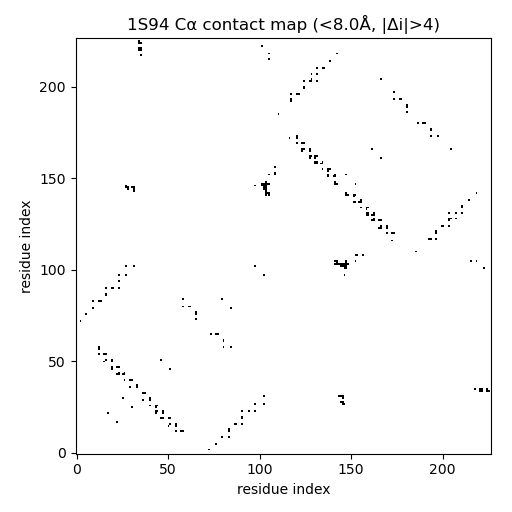.304 65.901 89.032 1.00 39.18 94 GLY B O 1
ATOM 1235 N N . LYS B 1 100 ? 86.724 66.361 86.852 1.00 38.52 95 LYS B N 1
ATOM 1236 C CA . LYS B 1 100 ? 87.873 67.276 87.090 1.00 38.20 95 LYS B CA 1
ATOM 1237 C C . LYS B 1 100 ? 87.529 68.391 88.125 1.00 38.02 95 LYS B C 1
ATOM 1238 O O . LYS B 1 100 ? 88.388 68.882 88.865 1.00 37.71 95 LYS B O 1
ATOM 1240 N N . LEU B 1 101 ? 86.248 68.730 88.187 1.00 37.96 96 LEU B N 1
ATOM 1241 C CA . LEU B 1 101 ? 85.696 69.548 89.239 1.00 37.80 96 LEU B CA 1
ATOM 1242 C C . LEU B 1 101 ? 85.635 68.860 90.591 1.00 37.69 96 LEU B C 1
ATOM 1243 O O . LEU B 1 101 ? 85.935 69.518 91.549 1.00 37.83 96 LEU B O 1
ATOM 1248 N N . LYS B 1 102 ? 85.215 67.588 90.700 1.00 37.75 97 LYS B N 1
ATOM 1249 C CA . LYS B 1 102 ? 85.214 66.882 92.015 1.00 37.70 97 LYS B CA 1
ATOM 1250 C C . LYS B 1 102 ? 86.588 66.914 92.653 1.00 37.91 97 LYS B C 1
ATOM 1251 O O . LYS B 1 102 ? 86.733 67.384 93.786 1.00 38.16 97 LYS B O 1
ATOM 1253 N N . THR B 1 103 ? 87.606 66.445 91.948 1.00 37.83 98 THR B N 1
ATOM 1254 C CA . THR B 1 103 ? 88.939 66.520 92.507 1.00 38.11 98 THR B CA 1
ATOM 1255 C C . THR B 1 103 ? 89.123 67.881 93.162 1.00 38.73 98 THR B C 1
ATOM 1256 O O . THR B 1 103 ? 89.354 67.990 94.369 1.00 38.66 98 THR B O 1
ATOM 1260 N N . ILE B 1 104 ? 88.985 68.925 92.349 1.00 39.52 99 ILE B N 1
ATOM 1261 C CA . ILE B 1 104 ? 89.143 70.305 92.812 1.00 39.60 99 ILE B CA 1
ATOM 1262 C C . ILE B 1 104 ? 88.297 70.539 94.065 1.00 39.71 99 ILE B C 1
ATOM 1263 O O . ILE B 1 104 ? 88.832 70.873 95.093 1.00 39.24 99 ILE B O 1
ATOM 1268 N N . GLU B 1 105 ? 86.993 70.322 93.979 1.00 40.36 100 GLU B N 1
ATOM 1269 C CA . GLU B 1 105 ? 86.116 70.435 95.134 1.00 41.25 100 GLU B CA 1
ATOM 1270 C C . GLU B 1 105 ? 86.709 69.700 96.298 1.00 41.97 100 GLU B C 1
ATOM 1271 O O . GLU B 1 105 ? 86.812 70.267 97.401 1.00 42.50 100 GLU B O 1
ATOM 1273 N N . LEU B 1 106 ? 87.083 68.441 96.057 1.00 42.29 101 LEU B N 1
ATOM 1274 C CA . LEU B 1 106 ? 87.490 67.545 97.136 1.00 42.66 101 LEU B CA 1
ATOM 1275 C C . LEU B 1 106 ? 88.730 68.072 97.835 1.00 43.15 101 LEU B C 1
ATOM 1276 O O . LEU B 1 106 ? 88.710 68.294 99.039 1.00 43.55 101 LEU B O 1
ATOM 1281 N N . ASN B 1 107 ? 89.795 68.289 97.078 1.00 43.46 102 ASN B N 1
ATOM 1282 C CA . ASN B 1 107 ? 90.984 68.964 97.593 1.00 43.97 102 ASN B CA 1
ATOM 1283 C C . ASN B 1 107 ? 90.781 70.301 98.367 1.00 44.75 102 ASN B C 1
ATOM 1284 O O . ASN B 1 107 ? 91.491 70.583 99.327 1.00 44.29 102 ASN B O 1
ATOM 1289 N N . ILE B 1 108 ? 89.824 71.113 97.944 1.00 45.92 103 ILE B N 1
ATOM 1290 C CA . ILE B 1 108 ? 89.506 72.349 98.641 1.00 46.82 103 ILE B CA 1
ATOM 1291 C C . ILE B 1 108 ? 88.830 71.941 99.924 1.00 47.67 103 ILE B C 1
ATOM 1292 O O . ILE B 1 108 ? 89.023 72.575 100.949 1.00 48.25 103 ILE B O 1
ATOM 1297 N N . GLU B 1 109 ? 88.051 70.870 99.893 1.00 48.52 104 GLU B N 1
ATOM 1298 C CA . GLU B 1 109 ? 87.468 70.369 101.133 1.00 49.28 104 GLU B CA 1
ATOM 1299 C C . GLU B 1 109 ? 88.546 69.807 102.090 1.00 49.69 104 GLU B C 1
ATOM 1300 O O . GLU B 1 109 ? 88.240 69.527 103.248 1.00 50.08 104 GLU B O 1
ATOM 1302 N N . GLN B 1 110 ? 89.789 69.655 101.617 1.00 49.96 105 GLN B N 1
ATOM 1303 C CA . GLN B 1 110 ? 90.910 69.201 102.458 1.00 50.34 105 GLN B CA 1
ATOM 1304 C C . GLN B 1 110 ? 92.134 70.153 102.417 1.00 50.61 105 GLN B C 1
ATOM 1305 O O . GLN B 1 110 ? 92.165 71.223 103.068 1.00 50.76 105 GLN B O 1
ATOM 1307 N N . SER B 1 118 ? 94.636 80.573 103.879 1.00 66.90 113 SER B N 1
ATOM 1308 C CA . SER B 1 118 ? 95.726 81.092 103.057 1.00 66.84 113 SER B CA 1
ATOM 1309 C C . SER B 1 118 ? 95.174 82.016 101.975 1.00 66.76 113 SER B C 1
ATOM 1310 O O . SER B 1 118 ? 93.957 82.237 101.904 1.00 67.00 113 SER B O 1
ATOM 1312 N N . ALA B 1 119 ? 96.070 82.576 101.158 1.00 66.39 114 ALA B N 1
ATOM 1313 C CA . ALA B 1 119 ? 95.668 83.337 99.972 1.00 65.94 114 ALA B CA 1
ATOM 1314 C C . ALA B 1 119 ? 95.456 82.351 98.836 1.00 65.43 114 ALA B C 1
ATOM 1315 O O . ALA B 1 119 ? 94.325 82.160 98.401 1.00 65.64 114 ALA B O 1
ATOM 1317 N N . ASP B 1 120 ? 96.538 81.701 98.386 1.00 64.56 115 ASP B N 1
ATOM 1318 C CA . ASP B 1 120 ? 96.466 80.654 97.352 1.00 63.58 115 ASP B CA 1
ATOM 1319 C C . ASP B 1 120 ? 95.267 79.725 97.529 1.00 62.10 115 ASP B C 1
ATOM 1320 O O . ASP B 1 120 ? 94.743 79.246 96.545 1.00 62.26 115 ASP B O 1
ATOM 1325 N N . LEU B 1 121 ? 94.835 79.474 98.764 1.00 60.28 116 LEU B N 1
ATOM 1326 C CA . LEU B 1 121 ? 93.594 78.750 98.993 1.00 59.05 116 LEU B CA 1
ATOM 1327 C C . LEU B 1 121 ? 92.402 79.570 98.517 1.00 57.94 116 LEU B C 1
ATOM 1328 O O . LEU B 1 121 ? 91.730 79.177 97.570 1.00 57.78 116 LEU B O 1
ATOM 1330 N N . ARG B 1 122 ? 92.137 80.710 99.160 1.00 56.53 117 ARG B N 1
ATOM 1331 C CA . ARG B 1 122 ? 90.967 81.547 98.807 1.00 55.23 117 ARG B CA 1
ATOM 1332 C C . ARG B 1 122 ? 90.836 81.764 97.304 1.00 53.83 117 ARG B C 1
ATOM 1333 O O . ARG B 1 122 ? 89.731 81.851 96.788 1.00 53.42 117 ARG B O 1
ATOM 1335 N N . ILE B 1 123 ? 91.982 81.865 96.632 1.00 52.36 118 ILE B N 1
ATOM 1336 C CA . ILE B 1 123 ? 92.067 81.929 95.181 1.00 51.38 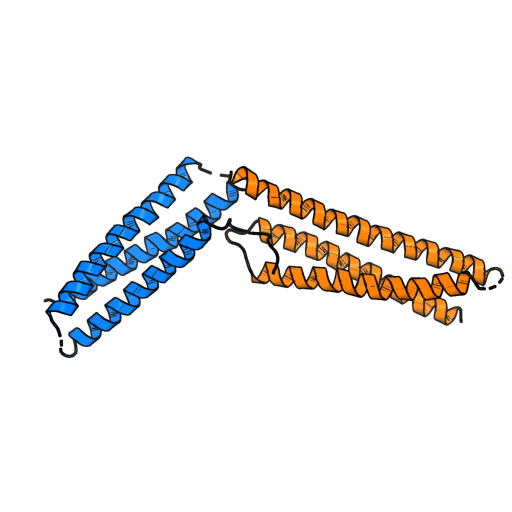118 ILE B CA 1
ATOM 1337 C C . ILE B 1 123 ? 91.334 80.766 94.534 1.00 50.73 118 ILE B C 1
ATOM 1338 O O . ILE B 1 123 ? 90.477 80.969 93.673 1.00 50.87 118 ILE B O 1
ATOM 1343 N N . ARG B 1 124 ? 91.681 79.552 94.943 1.00 49.64 119 ARG B N 1
ATOM 1344 C CA . ARG B 1 124 ? 91.040 78.359 94.413 1.00 48.66 119 ARG B CA 1
ATOM 1345 C C . ARG B 1 124 ? 89.580 78.317 94.842 1.00 47.77 119 ARG B C 1
ATOM 1346 O O . ARG B 1 124 ? 88.689 78.205 94.012 1.00 47.36 119 ARG B O 1
ATOM 1354 N N . LYS B 1 125 ? 89.300 78.462 96.123 1.00 47.01 120 LYS B N 1
ATOM 1355 C CA . LYS B 1 125 ? 87.907 78.422 96.514 1.00 46.68 120 LYS B CA 1
ATOM 1356 C C . LYS B 1 125 ? 87.092 79.280 95.523 1.00 46.37 120 LYS B C 1
ATOM 1357 O O . LYS B 1 125 ? 85.919 79.007 95.298 1.00 46.70 120 LYS B O 1
ATOM 1359 N N . THR B 1 126 ? 87.717 80.285 94.906 1.00 45.92 121 THR B N 1
ATOM 1360 C CA . THR B 1 126 ? 87.021 81.160 93.964 1.00 45.65 121 THR B CA 1
ATOM 1361 C C . THR B 1 126 ? 87.098 80.671 92.518 1.00 45.55 121 THR B C 1
ATOM 1362 O O . THR B 1 126 ? 86.055 80.430 91.924 1.00 45.82 121 THR B O 1
ATOM 1366 N N . GLN B 1 127 ? 88.301 80.540 91.948 1.00 45.24 122 GLN B N 1
ATOM 1367 C CA . GLN B 1 127 ? 88.484 79.950 90.609 1.00 44.80 122 GLN B CA 1
ATOM 1368 C C . GLN B 1 127 ? 87.433 78.885 90.361 1.00 44.66 122 GLN B C 1
ATOM 1369 O O . GLN B 1 127 ? 86.641 78.986 89.444 1.00 44.53 122 GLN B O 1
ATOM 1375 N N . TYR B 1 128 ? 87.456 77.857 91.203 1.00 44.49 123 TYR B N 1
ATOM 1376 C CA . TYR B 1 128 ? 86.458 76.813 91.190 1.00 44.29 123 TYR B CA 1
ATOM 1377 C C . TYR B 1 128 ? 85.120 77.484 91.045 1.00 43.68 123 TYR B C 1
ATOM 1378 O O . TYR B 1 128 ? 84.552 77.468 89.975 1.00 43.82 123 TYR B O 1
ATOM 1387 N N . SER B 1 129 ? 84.653 78.146 92.089 1.00 43.31 124 SER B N 1
ATOM 1388 C CA . SER B 1 129 ? 83.310 78.729 92.078 1.00 43.27 124 SER B CA 1
ATOM 1389 C C . SER B 1 129 ? 82.879 79.378 90.755 1.00 42.74 124 SER B C 1
ATOM 1390 O O . SER B 1 129 ? 81.710 79.306 90.382 1.00 42.13 124 SER B O 1
ATOM 1393 N N . THR B 1 130 ? 83.830 80.026 90.088 1.00 42.50 125 THR B N 1
ATOM 1394 C CA . THR B 1 130 ? 83.63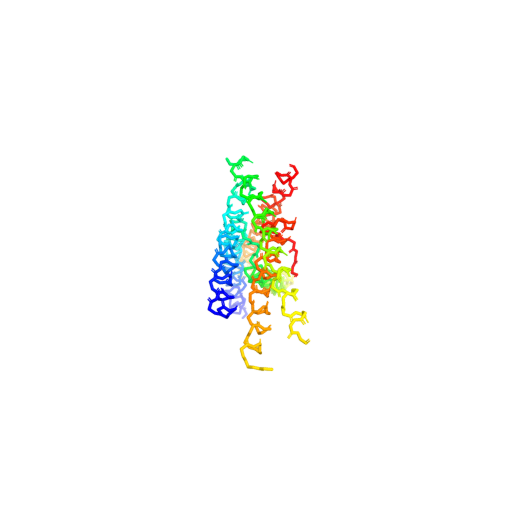3 80.657 88.794 1.00 42.41 125 THR B CA 1
ATOM 1395 C C . THR B 1 130 ? 83.302 79.614 87.777 1.00 42.03 125 THR B C 1
ATOM 1396 O O . THR B 1 130 ? 82.192 79.566 87.269 1.00 42.51 125 THR B O 1
ATOM 1400 N N . ILE B 1 131 ? 84.318 78.814 87.471 1.00 41.49 126 ILE B N 1
ATOM 1401 C CA . ILE B 1 131 ? 84.266 77.636 86.622 1.00 41.01 126 ILE B CA 1
ATOM 1402 C C . ILE B 1 131 ? 83.007 76.823 86.806 1.00 40.19 126 ILE B C 1
ATOM 1403 O O . ILE B 1 131 ? 82.372 76.444 85.852 1.00 39.38 126 ILE B O 1
ATOM 1408 N N . SER B 1 132 ? 82.652 76.575 88.051 1.00 40.10 127 SER B N 1
ATOM 1409 C CA . SER B 1 132 ? 81.502 75.765 88.379 1.00 40.49 127 SER B CA 1
ATOM 1410 C C . SER B 1 132 ? 80.241 76.393 87.831 1.00 40.63 127 SER B C 1
ATOM 1411 O O . SER B 1 132 ? 79.414 75.701 87.265 1.00 41.05 127 SER B O 1
ATOM 1414 N N . ARG B 1 133 ? 80.087 77.704 88.019 1.00 40.71 128 ARG B N 1
ATOM 1415 C CA . ARG B 1 133 ? 78.935 78.448 87.489 1.00 40.12 128 ARG B CA 1
ATOM 1416 C C . ARG B 1 133 ? 78.986 78.450 85.983 1.00 39.59 128 ARG B C 1
ATOM 1417 O O . ARG B 1 133 ? 78.037 77.991 85.348 1.00 39.10 128 ARG B O 1
ATOM 1419 N N . LYS B 1 134 ? 80.094 78.942 85.422 1.00 39.31 129 LYS B N 1
ATOM 1420 C CA . LYS B 1 134 ? 80.284 78.971 83.964 1.00 39.82 129 LYS B CA 1
ATOM 1421 C C . LYS B 1 134 ? 79.805 77.650 83.298 1.00 40.37 129 LYS B C 1
ATOM 1422 O O . LYS B 1 134 ? 79.218 77.653 82.201 1.00 40.34 129 LYS B O 1
ATOM 1424 N N . PHE B 1 135 ? 80.020 76.539 84.002 1.00 40.70 130 PHE B N 1
ATOM 1425 C CA . PHE B 1 135 ? 79.581 75.226 83.574 1.00 40.58 130 PHE B CA 1
ATOM 1426 C C . PHE B 1 135 ? 78.089 75.075 83.791 1.00 40.30 130 PHE B C 1
ATOM 1427 O O . PHE B 1 135 ? 77.396 74.723 82.871 1.00 40.71 130 PHE B O 1
ATOM 1435 N N . VAL B 1 136 ? 77.558 75.358 84.968 1.00 40.11 131 VAL B N 1
ATOM 1436 C CA . VAL B 1 136 ? 76.116 75.197 85.119 1.00 40.61 131 VAL B CA 1
ATOM 1437 C C . VAL B 1 136 ? 75.337 76.009 84.093 1.00 41.44 131 VAL B C 1
ATOM 1438 O O . VAL B 1 136 ? 74.246 75.610 83.707 1.00 41.67 131 VAL B O 1
ATOM 1442 N N . GLU B 1 137 ? 75.879 77.137 83.641 1.00 42.08 132 GLU B N 1
ATOM 1443 C CA . GLU B 1 137 ? 75.188 77.932 82.622 1.00 42.37 132 GLU B CA 1
ATOM 1444 C C . GLU B 1 137 ? 75.191 77.228 81.263 1.00 42.26 132 GLU B C 1
ATOM 1445 O O . GLU B 1 137 ? 74.135 77.119 80.651 1.00 42.76 132 GLU B O 1
ATOM 1447 N N . VAL B 1 138 ? 76.351 76.750 80.798 1.00 41.74 133 VAL B N 1
ATOM 1448 C CA . VAL B 1 138 ? 76.443 76.112 79.475 1.00 41.40 133 VAL B CA 1
ATOM 1449 C C . VAL B 1 138 ? 75.400 75.036 79.378 1.00 41.21 133 VAL B C 1
ATOM 1450 O O . VAL B 1 138 ? 74.635 74.975 78.426 1.00 40.85 133 VAL B O 1
ATOM 1454 N N . MET B 1 139 ? 75.380 74.202 80.396 1.00 41.27 134 MET B N 1
ATOM 1455 C CA . MET B 1 139 ? 74.538 73.045 80.402 1.00 41.90 134 MET B CA 1
ATOM 1456 C C . MET B 1 139 ? 73.099 73.436 80.652 1.00 43.26 134 MET B C 1
ATOM 1457 O O . MET B 1 139 ? 72.197 72.829 80.106 1.00 43.35 134 MET B O 1
ATOM 1462 N N . SER B 1 140 ? 72.878 74.453 81.469 1.00 44.86 135 SER B N 1
ATOM 1463 C CA . SER B 1 140 ? 71.512 74.882 81.776 1.00 46.43 135 SER B CA 1
ATOM 1464 C C . SER B 1 140 ? 70.897 75.716 80.674 1.00 47.05 135 SER B C 1
ATOM 1465 O O . SER B 1 140 ? 69.724 76.075 80.749 1.00 47.17 135 SER B O 1
ATOM 1468 N N . ASP B 1 141 ? 71.706 76.080 79.691 1.00 47.95 136 ASP B N 1
ATOM 1469 C CA . ASP B 1 141 ? 71.216 76.773 78.517 1.00 48.73 136 ASP B CA 1
ATOM 1470 C C . ASP B 1 141 ? 71.181 75.785 77.335 1.00 48.51 136 ASP B C 1
ATOM 1471 O O . ASP B 1 141 ? 70.479 76.011 76.351 1.00 48.37 136 ASP B O 1
ATOM 1476 N N . TYR B 1 142 ? 71.915 74.682 77.468 1.00 48.46 137 TYR B N 1
ATOM 1477 C CA . TYR B 1 142 ? 71.832 73.565 76.531 1.00 48.46 137 TYR B CA 1
ATOM 1478 C C . TYR B 1 142 ? 70.559 72.792 76.796 1.00 49.01 137 TYR B C 1
ATOM 1479 O O . TYR B 1 142 ? 69.909 72.333 75.876 1.00 49.58 137 TYR B O 1
ATOM 1488 N N . ASN B 1 143 ? 70.206 72.632 78.055 1.00 49.36 138 ASN B N 1
ATOM 1489 C CA . ASN B 1 143 ? 69.000 71.916 78.382 1.00 49.67 138 ASN B CA 1
ATOM 1490 C C . ASN B 1 143 ? 67.826 72.661 77.813 1.00 50.07 138 ASN B C 1
ATOM 1491 O O . ASN B 1 143 ? 66.835 72.055 77.433 1.00 49.68 138 ASN B O 1
ATOM 1496 N N . THR B 1 144 ? 67.944 73.988 77.770 1.00 50.82 139 THR B N 1
ATOM 1497 C CA . THR B 1 144 ? 66.909 74.830 77.184 1.00 51.47 139 THR B CA 1
ATOM 1498 C C . THR B 1 144 ? 66.805 74.528 75.700 1.00 52.06 139 THR B C 1
ATOM 1499 O O . THR B 1 144 ? 65.729 74.342 75.176 1.00 52.18 139 THR B O 1
ATOM 1503 N N . THR B 1 145 ? 67.936 74.474 75.024 1.00 52.93 140 THR B N 1
ATOM 1504 C CA . THR B 1 145 ? 67.958 74.087 73.622 1.00 53.46 140 THR B CA 1
ATOM 1505 C C . THR B 1 145 ? 67.085 72.860 73.399 1.00 53.82 140 THR B C 1
ATOM 1506 O O . THR B 1 145 ? 66.241 72.846 72.527 1.00 54.14 140 THR B O 1
ATOM 1510 N N . GLN B 1 146 ? 67.256 71.853 74.227 1.00 54.32 141 GLN B N 1
ATOM 1511 C CA . GLN B 1 146 ? 66.573 70.598 74.036 1.00 55.04 141 GLN B CA 1
ATOM 1512 C C . GLN B 1 146 ? 65.094 70.570 74.409 1.00 55.82 141 GLN B C 1
ATOM 1513 O O . GLN B 1 146 ? 64.375 69.691 73.935 1.00 55.92 141 GLN B O 1
ATOM 1519 N N . ILE B 1 147 ? 64.650 71.469 75.289 1.00 56.93 142 ILE B N 1
ATOM 1520 C CA . ILE B 1 147 ? 63.206 71.621 75.598 1.00 57.75 142 ILE B CA 1
ATOM 1521 C C . ILE B 1 147 ? 62.539 72.449 74.498 1.00 58.49 142 ILE B C 1
ATOM 1522 O O . ILE B 1 147 ? 61.429 72.149 74.084 1.00 58.47 142 ILE B O 1
ATOM 1524 N N . ASP B 1 148 ? 63.254 73.469 74.018 1.00 59.50 143 ASP B N 1
ATOM 1525 C CA . ASP B 1 148 ? 62.801 74.339 72.938 1.00 60.40 143 ASP B CA 1
ATOM 1526 C C . ASP B 1 148 ? 62.791 73.595 71.628 1.00 60.16 143 ASP B C 1
ATOM 1527 O O . ASP B 1 148 ? 62.390 74.149 70.621 1.00 60.66 143 ASP B O 1
ATOM 1532 N N . TYR B 1 149 ? 63.260 72.355 71.626 1.00 59.94 144 TYR B N 1
ATOM 1533 C CA . TYR B 1 149 ? 63.330 71.578 70.409 1.00 59.76 144 TYR B CA 1
ATOM 1534 C C . TYR B 1 149 ? 62.250 70.538 70.438 1.00 60.10 144 TYR B C 1
ATOM 1535 O O . TYR B 1 149 ? 61.628 70.321 69.437 1.00 60.62 144 TYR B O 1
ATOM 1544 N N . ARG B 1 150 ? 61.995 69.898 71.572 1.00 60.49 145 ARG B N 1
ATOM 1545 C CA . ARG B 1 150 ? 60.820 69.031 71.662 1.00 60.68 145 ARG B CA 1
ATOM 1546 C C . ARG B 1 150 ? 59.599 69.887 71.408 1.00 61.00 145 ARG B C 1
ATOM 1547 O O . ARG B 1 150 ? 58.621 69.411 70.875 1.00 60.96 145 ARG B O 1
ATOM 1549 N N . ASP B 1 151 ? 59.673 71.162 71.778 1.00 61.65 146 ASP B N 1
ATOM 1550 C CA . ASP B 1 151 ? 58.526 72.058 71.674 1.00 62.28 146 ASP B CA 1
ATOM 1551 C C . ASP B 1 151 ? 58.299 72.432 70.214 1.00 62.44 146 ASP B C 1
ATOM 1552 O O . ASP B 1 151 ? 57.338 71.950 69.636 1.00 62.68 146 ASP B O 1
ATOM 1557 N N . ARG B 1 152 ? 59.193 73.235 69.614 1.00 62.60 147 ARG B N 1
ATOM 1558 C CA . ARG B 1 152 ? 59.117 73.621 68.183 1.00 62.58 147 ARG B CA 1
ATOM 1559 C C . ARG B 1 152 ? 58.797 72.410 67.279 1.00 63.03 147 ARG B C 1
ATOM 1560 O O . ARG B 1 152 ? 58.256 72.538 66.164 1.00 63.14 147 ARG B O 1
ATOM 1562 N N . CYS B 1 153 ? 59.111 71.234 67.807 1.00 63.28 148 CYS B N 1
ATOM 1563 C CA . CYS B 1 153 ? 59.019 69.988 67.098 1.00 63.66 148 CYS B CA 1
ATOM 1564 C C . CYS B 1 153 ? 57.647 69.380 67.265 1.00 62.73 148 CYS B C 1
ATOM 1565 O O . CYS B 1 153 ? 56.970 69.159 66.287 1.00 62.94 148 CYS B O 1
ATOM 1568 N N . LYS B 1 154 ? 57.230 69.113 68.491 1.00 62.23 149 LYS B N 1
ATOM 1569 C CA . LYS B 1 154 ? 55.877 68.599 68.742 1.00 62.12 149 LYS B CA 1
ATOM 1570 C C . LYS B 1 154 ? 54.772 69.532 68.209 1.00 61.80 149 LYS B C 1
ATOM 1571 O O . LYS B 1 154 ? 53.659 69.087 67.945 1.00 61.41 149 LYS B O 1
ATOM 1573 N N . ALA B 1 155 ? 55.089 70.816 68.047 1.00 61.63 150 ALA B N 1
ATOM 1574 C CA . ALA B 1 155 ? 54.203 71.777 67.391 1.00 61.52 150 ALA B CA 1
ATOM 1575 C C . ALA B 1 155 ? 53.533 71.118 66.217 1.00 61.65 150 ALA B C 1
ATOM 1576 O O . ALA B 1 155 ? 52.336 71.265 66.010 1.00 61.85 150 ALA B O 1
ATOM 1578 N N . ARG B 1 156 ? 54.344 70.393 65.453 1.00 61.84 151 ARG B N 1
ATOM 1579 C CA . ARG B 1 156 ? 53.952 69.784 64.195 1.00 61.55 151 ARG B CA 1
ATOM 1580 C C . ARG B 1 156 ? 53.144 68.527 64.379 1.00 63.14 151 ARG B C 1
ATOM 1581 O O . ARG B 1 156 ? 52.151 68.338 63.690 1.00 62.94 151 ARG B O 1
ATOM 1589 N N . ILE B 1 157 ? 53.559 67.658 65.295 1.00 65.13 152 ILE B N 1
ATOM 1590 C CA . ILE B 1 157 ? 52.792 66.440 65.551 1.00 66.90 152 ILE B CA 1
ATOM 1591 C C . ILE B 1 157 ? 51.372 66.786 66.017 1.00 68.81 152 ILE B C 1
ATOM 1592 O O . ILE B 1 157 ? 50.527 65.908 66.092 1.00 69.22 152 ILE B O 1
ATOM 1594 N N . LYS B 1 158 ? 51.102 68.053 66.322 1.00 71.10 153 LYS B N 1
ATOM 1595 C CA . LYS B 1 158 ? 49.737 68.480 66.597 1.00 73.12 153 LYS B CA 1
ATOM 1596 C C . LYS B 1 158 ? 49.121 69.208 65.392 1.00 74.69 153 LYS B C 1
ATOM 1597 O O . LYS B 1 158 ? 48.026 68.847 64.972 1.00 74.96 153 LYS B O 1
ATOM 1603 N N . ARG B 1 159 ? 49.805 70.208 64.825 1.00 76.50 154 ARG B N 1
ATOM 1604 C CA . ARG B 1 159 ? 49.323 70.875 63.599 1.00 77.85 154 ARG B CA 1
ATOM 1605 C C . ARG B 1 159 ? 49.204 69.880 62.424 1.00 79.27 154 ARG B C 1
ATOM 1606 O O . ARG B 1 159 ? 48.616 70.197 61.386 1.00 79.58 154 ARG B O 1
ATOM 1608 N N . GLN B 1 160 ? 49.755 68.677 62.597 1.00 80.84 155 GLN B N 1
ATOM 1609 C CA . GLN B 1 160 ? 49.492 67.561 61.694 1.00 81.97 155 GLN B CA 1
ATOM 1610 C C . GLN B 1 160 ? 48.102 67.025 61.986 1.00 82.75 155 GLN B C 1
ATOM 1611 O O . GLN B 1 160 ? 47.341 66.765 61.065 1.00 83.09 155 GLN B O 1
ATOM 1613 N N . MET B 1 161 ? 47.790 66.857 63.272 1.00 83.56 156 MET B N 1
ATOM 1614 C CA . MET B 1 161 ? 46.411 66.657 63.725 1.00 84.20 156 MET B CA 1
ATOM 1615 C C . MET B 1 161 ? 45.626 67.973 63.552 1.00 84.17 156 MET B C 1
ATOM 1616 O O . MET B 1 161 ? 45.419 68.555 62.485 1.00 84.06 156 MET B O 1
#